Protein AF-0000000080304851 (afdb_homodimer)

Nearest PDB structures (foldseek):
  2rcd-assembly2_C  TM=9.718E-01  e=5.659E-20  Pectobacterium atrosepticum SCRI1043
  6bjt-assembly1_B  TM=9.884E-01  e=1.713E-19  Pseudomonas sp. EGD-AKN5
  6d63-assembly1_A  TM=9.873E-01  e=5.866E-19  Pseudomonas sp. ADP
  6bjt-assembly1_A  TM=9.744E-01  e=6.634E-19  Pseudomonas sp. EGD-AKN5
  2owp-assembly1_B  TM=9.719E-01  e=2.355E-17  Paraburkholderia xenovorans LB400

InterPro domains:
  IPR024507 AtzH-like [PF11533] (6-128)
  IPR032710 NTF2-like domain superfamily [SSF54427] (6-128)

Solvent-accessible surface area (backbone atoms only — not comparable to full-atom values): 13743 Å² total; per-residue (Å²): 129,61,65,62,54,51,65,49,40,67,70,49,37,51,52,52,53,48,53,50,50,52,46,52,52,23,56,44,67,58,34,58,69,57,50,54,64,37,34,39,87,34,74,79,19,34,38,35,44,72,68,48,78,30,67,10,36,66,47,46,52,53,47,61,73,67,47,78,70,70,86,48,58,66,46,79,45,83,68,48,74,47,26,48,37,86,45,35,34,38,41,37,29,33,32,37,38,88,96,48,81,44,39,31,38,39,39,36,35,35,37,45,34,63,93,39,68,18,38,45,33,37,40,32,40,71,32,68,59,70,129,127,61,67,62,54,51,66,49,40,66,70,49,37,51,52,52,53,49,53,50,51,52,45,52,52,22,56,44,67,57,34,57,69,57,51,55,63,37,33,38,88,34,72,77,19,34,38,35,42,72,69,50,80,31,68,10,36,66,47,46,51,54,47,60,73,67,48,77,74,69,88,48,58,64,45,77,44,83,67,47,76,49,27,48,36,87,42,35,32,41,42,37,29,34,33,38,39,88,96,49,81,43,40,30,37,39,38,35,36,34,37,44,35,64,93,39,68,18,38,45,34,37,41,33,40,72,31,68,59,70,130

pLDDT: mean 96.36, std 5.86, range [61.62, 99.0]

Radius of gyration: 17.4 Å; Cα contacts (8 Å, |Δi|>4): 545; chains: 2; bounding box: 44×46×41 Å

Structure (mmCIF, N/CA/C/O backbone):
data_AF-0000000080304851-model_v1
#
loop_
_entity.id
_entity.type
_entity.pdbx_description
1 polymer 'Oxalurate catabolism protein HpxZ'
#
loop_
_atom_site.group_PDB
_atom_site.id
_atom_site.type_symbol
_atom_site.label_atom_id
_atom_site.label_alt_id
_atom_site.label_comp_id
_atom_site.label_asym_id
_atom_site.label_entity_id
_atom_site.label_seq_id
_atom_site.pdbx_PDB_ins_code
_atom_site.Cartn_x
_atom_site.Cartn_y
_atom_site.Cartn_z
_atom_site.occupancy
_atom_site.B_iso_or_equiv
_atom_site.auth_seq_id
_atom_site.auth_comp_id
_atom_site.auth_asym_id
_atom_site.auth_atom_id
_atom_site.pdbx_PDB_model_num
ATOM 1 N N . MET A 1 1 ? 13.773 -20.234 -13.234 1 61.62 1 MET A N 1
ATOM 2 C CA . MET A 1 1 ? 13.609 -18.797 -13.172 1 61.62 1 MET A CA 1
ATOM 3 C C . MET A 1 1 ? 12.148 -18.406 -13.336 1 61.62 1 MET A C 1
ATOM 5 O O . MET A 1 1 ? 11.469 -18.891 -14.242 1 61.62 1 MET A O 1
ATOM 9 N N . THR A 1 2 ? 11.547 -17.891 -12.312 1 76.12 2 THR A N 1
ATOM 10 C CA . THR A 1 2 ? 10.133 -17.547 -12.438 1 76.12 2 THR A CA 1
ATOM 11 C C . THR A 1 2 ? 9.93 -16.453 -13.477 1 76.12 2 THR A C 1
ATOM 13 O O . THR A 1 2 ? 10.586 -15.406 -13.422 1 76.12 2 THR A O 1
ATOM 16 N N . PRO A 1 3 ? 9.258 -16.766 -14.586 1 89.62 3 PRO A N 1
ATOM 17 C CA . PRO A 1 3 ? 9.008 -15.75 -15.602 1 89.62 3 PRO A CA 1
ATOM 18 C C . PRO A 1 3 ? 8.289 -14.523 -15.039 1 89.62 3 PRO A C 1
ATOM 20 O O . PRO A 1 3 ? 7.668 -14.602 -13.977 1 89.62 3 PRO A O 1
ATOM 23 N N . ASP A 1 4 ? 8.469 -13.391 -15.766 1 95.81 4 ASP A N 1
ATOM 24 C CA . ASP A 1 4 ? 7.738 -12.188 -15.391 1 95.81 4 ASP A CA 1
ATOM 25 C C . ASP A 1 4 ? 6.227 -12.406 -15.461 1 95.81 4 ASP A C 1
ATOM 27 O O . ASP A 1 4 ? 5.734 -13.062 -16.375 1 95.81 4 ASP A O 1
ATOM 31 N N . PRO A 1 5 ? 5.539 -12.008 -14.469 1 97.31 5 PRO A N 1
ATOM 32 C CA . PRO A 1 5 ? 4.078 -12.086 -14.586 1 97.31 5 PRO A CA 1
ATOM 33 C C . PRO A 1 5 ? 3.533 -11.266 -15.75 1 97.31 5 PRO A C 1
ATOM 35 O O . PRO A 1 5 ? 4.07 -10.203 -16.062 1 97.31 5 PRO A O 1
ATOM 38 N N . GLU A 1 6 ? 2.467 -11.773 -16.422 1 97.69 6 GLU A N 1
ATOM 39 C CA . GLU A 1 6 ? 1.772 -10.945 -17.406 1 97.69 6 GLU A CA 1
ATOM 40 C C . GLU A 1 6 ? 1.098 -9.75 -16.734 1 97.69 6 GLU A C 1
ATOM 42 O O . GLU A 1 6 ? 0.324 -9.914 -15.789 1 97.69 6 GLU A O 1
ATOM 47 N N . ILE A 1 7 ? 1.418 -8.625 -17.25 1 98.75 7 ILE A N 1
ATOM 48 C CA . ILE A 1 7 ? 0.906 -7.391 -16.656 1 98.75 7 ILE A CA 1
ATOM 49 C C . ILE A 1 7 ? -0.408 -7.004 -17.344 1 98.75 7 ILE A C 1
ATOM 51 O O . ILE A 1 7 ? -0.513 -7.035 -18.562 1 98.75 7 ILE A O 1
ATOM 55 N N . ASN A 1 8 ? -1.423 -6.762 -16.562 1 98.81 8 ASN A N 1
ATOM 56 C CA . ASN A 1 8 ? -2.711 -6.238 -17 1 98.81 8 ASN A CA 1
ATOM 57 C C . ASN A 1 8 ? -3.35 -7.137 -18.062 1 98.81 8 ASN A C 1
ATOM 59 O O . ASN A 1 8 ? -3.762 -6.66 -19.109 1 98.81 8 ASN A O 1
ATOM 63 N N . ARG A 1 9 ? -3.35 -8.461 -17.719 1 98.44 9 ARG A N 1
ATOM 64 C CA . ARG A 1 9 ? -4.207 -9.32 -18.531 1 98.44 9 ARG A CA 1
ATOM 65 C C . ARG A 1 9 ? -5.633 -8.781 -18.578 1 98.44 9 ARG A C 1
ATOM 67 O O . ARG A 1 9 ? -6.238 -8.516 -17.531 1 98.44 9 ARG A O 1
ATOM 74 N N . PRO A 1 10 ? -6.16 -8.57 -19.734 1 98.5 10 PRO A N 1
ATOM 75 C CA . PRO A 1 10 ? -7.406 -7.809 -19.875 1 98.5 10 PRO A CA 1
ATOM 76 C C . PRO A 1 10 ? -8.523 -8.344 -18.984 1 98.5 10 PRO A C 1
ATOM 78 O O . PRO A 1 10 ? -9.227 -7.562 -18.328 1 98.5 10 PRO A O 1
ATOM 81 N N . GLU A 1 11 ? -8.695 -9.625 -18.922 1 98.56 11 GLU A N 1
ATOM 82 C CA . GLU A 1 11 ? -9.781 -10.195 -18.109 1 98.56 11 GLU A CA 1
ATOM 83 C C . GLU A 1 11 ? -9.523 -10 -16.625 1 98.56 11 GLU A C 1
ATOM 85 O O . GLU A 1 11 ? -10.461 -9.789 -15.852 1 98.56 11 GLU A O 1
ATOM 90 N N . VAL A 1 12 ? -8.266 -10.18 -16.188 1 98.69 12 VAL A N 1
ATOM 91 C CA . VAL A 1 12 ? -7.91 -9.992 -14.789 1 98.69 12 VAL A CA 1
ATOM 92 C C . VAL A 1 12 ? -8.078 -8.531 -14.398 1 98.69 12 VAL A C 1
ATOM 94 O O . VAL A 1 12 ? -8.617 -8.219 -13.336 1 98.69 12 VAL A O 1
ATOM 97 N N . LEU A 1 13 ? -7.598 -7.621 -15.32 1 98.88 13 LEU A N 1
ATOM 98 C CA . LEU A 1 13 ? -7.754 -6.188 -15.078 1 98.88 13 LEU A CA 1
ATOM 99 C C . LEU A 1 13 ? -9.227 -5.82 -14.922 1 98.88 13 LEU A C 1
ATOM 101 O O . LEU A 1 13 ? -9.578 -5.062 -14.016 1 98.88 13 LEU A O 1
ATOM 105 N N . ALA A 1 14 ? -10.078 -6.352 -15.742 1 98.88 14 ALA A N 1
ATOM 106 C CA . ALA A 1 14 ? -11.516 -6.09 -15.656 1 98.88 14 ALA A CA 1
ATOM 107 C C . ALA A 1 14 ? -12.078 -6.566 -14.32 1 98.88 14 ALA A C 1
ATOM 109 O O . ALA A 1 14 ? -12.93 -5.895 -13.727 1 98.88 14 ALA A O 1
ATOM 110 N N . GLU A 1 15 ? -11.641 -7.746 -13.859 1 98.81 15 GLU A N 1
ATOM 111 C CA . GLU A 1 15 ? -12.078 -8.266 -12.57 1 98.81 15 GLU A CA 1
ATOM 112 C C . GLU A 1 15 ? -11.703 -7.32 -11.43 1 98.81 15 GLU A C 1
ATOM 114 O O . GLU A 1 15 ? -12.523 -7.023 -10.562 1 98.81 15 GLU A O 1
ATOM 119 N N . VAL A 1 16 ? -10.438 -6.863 -11.445 1 98.94 16 VAL A N 1
ATOM 120 C CA . VAL A 1 16 ? -9.945 -6.023 -10.359 1 98.94 16 VAL A CA 1
ATOM 121 C C . VAL A 1 16 ? -10.633 -4.66 -10.406 1 98.94 16 VAL A C 1
ATOM 123 O O . VAL A 1 16 ? -10.977 -4.094 -9.367 1 98.94 16 VAL A O 1
ATOM 126 N N . GLN A 1 17 ? -10.828 -4.117 -11.641 1 98.94 17 GLN A N 1
ATOM 127 C CA . GLN A 1 17 ? -11.57 -2.867 -11.773 1 98.94 17 GLN A CA 1
ATOM 128 C C . GLN A 1 17 ? -12.977 -2.996 -11.195 1 98.94 17 GLN A C 1
ATOM 130 O O . GLN A 1 17 ? -13.469 -2.078 -10.539 1 98.94 17 GLN A O 1
ATOM 135 N N . ALA A 1 18 ? -13.602 -4.09 -11.391 1 98.88 18 ALA A N 1
ATOM 136 C CA . ALA A 1 18 ? -14.961 -4.316 -10.906 1 98.88 18 ALA A CA 1
ATOM 137 C C . ALA A 1 18 ? -14.992 -4.387 -9.383 1 98.88 18 ALA A C 1
ATOM 139 O O . ALA A 1 18 ? -15.859 -3.793 -8.742 1 98.88 18 ALA A O 1
ATOM 140 N N . VAL A 1 19 ? -14.062 -5.133 -8.773 1 98.88 19 VAL A N 1
ATOM 141 C CA . VAL A 1 19 ? -14.086 -5.254 -7.324 1 98.88 19 VAL A CA 1
ATOM 142 C C . VAL A 1 19 ? -13.664 -3.932 -6.688 1 98.88 19 VAL A C 1
ATOM 144 O O . VAL A 1 19 ? -14.148 -3.57 -5.613 1 98.88 19 VAL A O 1
ATOM 147 N N . PHE A 1 20 ? -12.766 -3.219 -7.355 1 98.94 20 PHE A N 1
ATOM 148 C CA . PHE A 1 20 ? -12.398 -1.896 -6.863 1 98.94 20 PHE A CA 1
ATOM 149 C C . PHE A 1 20 ? -13.602 -0.958 -6.879 1 98.94 20 PHE A C 1
ATOM 151 O O . PHE A 1 20 ? -13.82 -0.211 -5.926 1 98.94 20 PHE A O 1
ATOM 158 N N . ALA A 1 21 ? -14.352 -0.993 -7.949 1 98.88 21 ALA A N 1
ATOM 159 C CA . ALA A 1 21 ? -15.562 -0.182 -8.039 1 98.88 21 ALA A CA 1
ATOM 160 C C . ALA A 1 21 ? -16.562 -0.575 -6.949 1 98.88 21 ALA A C 1
ATOM 162 O O . ALA A 1 21 ? -17.219 0.287 -6.363 1 98.88 21 ALA A O 1
ATOM 163 N N . ARG A 1 22 ? -16.703 -1.876 -6.738 1 98.81 22 ARG A N 1
ATOM 164 C CA . ARG A 1 22 ? -17.578 -2.377 -5.684 1 98.81 22 ARG A CA 1
ATOM 165 C C . ARG A 1 22 ? -17.141 -1.867 -4.316 1 98.81 22 ARG A C 1
ATOM 167 O O . ARG A 1 22 ? -17.969 -1.481 -3.49 1 98.81 22 ARG A O 1
ATOM 174 N N . TYR A 1 23 ? -15.859 -1.854 -4.082 1 98.88 23 TYR A N 1
ATOM 175 C CA . TYR A 1 23 ? -15.312 -1.332 -2.836 1 98.88 23 TYR A CA 1
ATOM 176 C C . TYR A 1 23 ? -15.648 0.144 -2.666 1 98.88 23 TYR A C 1
ATOM 178 O O . TYR A 1 23 ? -16.094 0.564 -1.598 1 98.88 23 TYR A O 1
ATOM 186 N N . GLU A 1 24 ? -15.375 0.941 -3.707 1 98.75 24 GLU A N 1
ATOM 187 C CA . GLU A 1 24 ? -15.641 2.377 -3.648 1 98.75 24 GLU A CA 1
ATOM 188 C C . GLU A 1 24 ? -17.109 2.662 -3.352 1 98.75 24 GLU A C 1
ATOM 190 O O . GLU A 1 24 ? -17.422 3.508 -2.516 1 98.75 24 GLU A O 1
ATOM 195 N N . ASP A 1 25 ? -17.953 1.949 -4.02 1 98.38 25 ASP A N 1
ATOM 196 C CA . ASP A 1 25 ? -19.375 2.102 -3.773 1 98.38 25 ASP A CA 1
ATOM 197 C C . ASP A 1 25 ? -19.719 1.774 -2.322 1 98.38 25 ASP A C 1
ATOM 199 O O . ASP A 1 25 ? -20.484 2.5 -1.68 1 98.38 25 ASP A O 1
ATOM 203 N N . ALA A 1 26 ? -19.172 0.642 -1.827 1 98.38 26 ALA A N 1
ATOM 204 C CA . ALA A 1 26 ? -19.438 0.222 -0.451 1 98.38 26 ALA A CA 1
ATOM 205 C C . ALA A 1 26 ? -18.922 1.261 0.542 1 98.38 26 ALA A C 1
ATOM 207 O O . ALA A 1 26 ? -19.578 1.549 1.544 1 98.38 26 ALA A O 1
ATOM 208 N N . LEU A 1 27 ? -17.734 1.811 0.253 1 97.62 27 LEU A N 1
ATOM 209 C CA . LEU A 1 27 ? -17.125 2.807 1.13 1 97.62 27 LEU A CA 1
ATOM 210 C C . LEU A 1 27 ? -17.984 4.062 1.205 1 97.62 27 LEU A C 1
ATOM 212 O O . LEU A 1 27 ? -18.344 4.508 2.297 1 97.62 27 LEU A O 1
ATOM 216 N N . VAL A 1 28 ? -18.391 4.613 0.088 1 96.56 28 VAL A N 1
ATOM 217 C CA . VAL A 1 28 ? -19.094 5.895 0.003 1 96.56 28 VAL A CA 1
ATOM 218 C C . VAL A 1 28 ? -20.5 5.758 0.589 1 96.56 28 VAL A C 1
ATOM 220 O O . VAL A 1 28 ? -21.016 6.699 1.188 1 96.56 28 VAL A O 1
ATOM 223 N N . HIS A 1 29 ? -21.031 4.559 0.538 1 96.25 29 HIS A N 1
ATOM 224 C CA . HIS A 1 29 ? -22.391 4.348 1.028 1 96.25 29 HIS A CA 1
ATOM 225 C C . HIS A 1 29 ? -22.391 3.574 2.344 1 96.25 29 HIS A C 1
ATOM 227 O O . HIS A 1 29 ? -23.438 3.102 2.791 1 96.25 29 HIS A O 1
ATOM 233 N N . ASN A 1 30 ? -21.266 3.348 2.891 1 95.88 30 ASN A N 1
ATOM 234 C CA . ASN A 1 30 ? -21.062 2.738 4.203 1 95.88 30 ASN A CA 1
ATOM 235 C C . ASN A 1 30 ? -21.688 1.349 4.277 1 95.88 30 ASN A C 1
ATOM 237 O O . ASN A 1 30 ? -22.422 1.04 5.223 1 95.88 30 ASN A O 1
ATOM 241 N N . ARG A 1 31 ? -21.516 0.637 3.223 1 96.62 31 ARG A N 1
ATOM 242 C CA . ARG A 1 31 ? -21.922 -0.764 3.223 1 96.62 31 ARG A CA 1
ATOM 243 C C . ARG A 1 31 ? -20.875 -1.642 3.898 1 96.62 31 ARG A C 1
ATOM 245 O O . ARG A 1 31 ? -20.078 -2.299 3.225 1 96.62 31 ARG A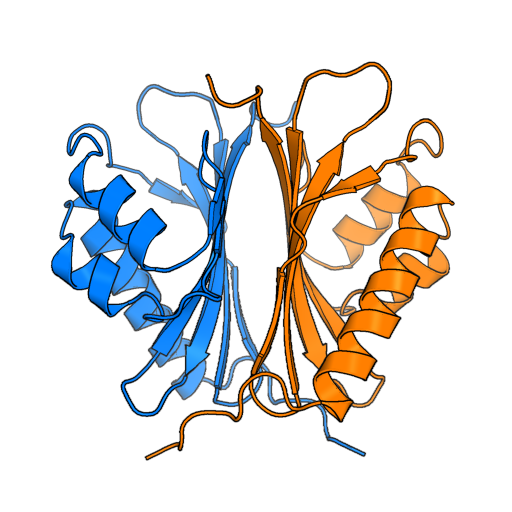 O 1
ATOM 252 N N . ILE A 1 32 ? -20.906 -1.782 5.191 1 96.94 32 ILE A N 1
ATOM 253 C CA . ILE A 1 32 ? -19.859 -2.357 6.039 1 96.94 32 ILE A CA 1
ATOM 254 C C . ILE A 1 32 ? -19.703 -3.844 5.723 1 96.94 32 ILE A C 1
ATOM 256 O O . ILE A 1 32 ? -18.594 -4.367 5.711 1 96.94 32 ILE A O 1
ATOM 260 N N . GLU A 1 33 ? -20.797 -4.539 5.469 1 97.31 33 GLU A N 1
ATOM 261 C CA . GLU A 1 33 ? -20.734 -5.965 5.16 1 97.31 33 GLU A CA 1
ATOM 262 C C . GLU A 1 33 ? -19.922 -6.223 3.895 1 97.31 33 GLU A C 1
ATOM 264 O O . GLU A 1 33 ? -19.172 -7.195 3.818 1 97.31 33 GLU A O 1
ATOM 269 N N . VAL A 1 34 ? -20.094 -5.359 2.92 1 98.31 34 VAL A N 1
ATOM 270 C CA . VAL A 1 34 ? -19.359 -5.496 1.669 1 98.31 34 VAL A CA 1
ATOM 271 C C . VAL A 1 34 ? -17.875 -5.18 1.902 1 98.31 34 VAL A C 1
ATOM 273 O O . VAL A 1 34 ? -17 -5.875 1.388 1 98.31 34 VAL A O 1
ATOM 276 N N . LEU A 1 35 ? -17.609 -4.086 2.693 1 98.44 35 LEU A N 1
ATOM 277 C CA . LEU A 1 35 ? -16.234 -3.752 3.023 1 98.44 35 LEU A CA 1
ATOM 278 C C . LEU A 1 35 ? -15.555 -4.91 3.742 1 98.44 35 LEU A C 1
ATOM 280 O O . LEU A 1 35 ? -14.414 -5.258 3.426 1 98.44 35 LEU A O 1
ATOM 284 N N . ASP A 1 36 ? -16.281 -5.48 4.656 1 98.06 36 ASP A N 1
ATOM 285 C CA . ASP A 1 36 ? -15.758 -6.633 5.387 1 98.06 36 ASP A CA 1
ATOM 286 C C . ASP A 1 36 ? -15.484 -7.805 4.445 1 98.06 36 ASP A C 1
ATOM 288 O O . ASP A 1 36 ? -14.461 -8.477 4.562 1 98.06 36 ASP A O 1
ATOM 292 N N . GLU A 1 37 ? -16.375 -8.078 3.551 1 98.31 37 GLU A N 1
ATOM 293 C CA . GLU A 1 37 ? -16.219 -9.156 2.58 1 98.31 37 GLU A CA 1
ATOM 294 C C . GLU A 1 37 ? -14.969 -8.969 1.728 1 98.31 37 GLU A C 1
ATOM 296 O O . GLU A 1 37 ? -14.289 -9.938 1.396 1 98.31 37 GLU A O 1
ATOM 301 N N . LEU A 1 38 ? -14.68 -7.746 1.432 1 98.81 38 LEU A N 1
ATOM 302 C CA . LEU A 1 38 ? -13.648 -7.457 0.44 1 98.81 38 LEU A CA 1
ATOM 303 C C . LEU A 1 38 ? -12.273 -7.395 1.091 1 98.81 38 LEU A C 1
ATOM 305 O O . LEU A 1 38 ? -11.258 -7.324 0.397 1 98.81 38 LEU A O 1
ATOM 309 N N . PHE A 1 39 ? -12.211 -7.438 2.393 1 98.88 39 PHE A N 1
ATOM 310 C CA . PHE A 1 39 ? -10.922 -7.52 3.08 1 98.88 39 PHE A CA 1
ATOM 311 C C . PHE A 1 39 ? -10.602 -8.961 3.459 1 98.88 39 PHE A C 1
ATOM 313 O O . PHE A 1 39 ? -11.484 -9.703 3.887 1 98.88 39 PHE A O 1
ATOM 320 N N . TRP A 1 40 ? -9.352 -9.344 3.277 1 98.81 40 TRP A N 1
ATOM 321 C CA . TRP A 1 40 ? -8.891 -10.664 3.691 1 98.81 40 TRP A CA 1
ATOM 322 C C . TRP A 1 40 ? -9.078 -10.859 5.191 1 98.81 40 TRP A C 1
ATOM 324 O O . TRP A 1 40 ? -8.516 -10.102 5.996 1 98.81 40 TRP A O 1
ATOM 334 N N . PRO A 1 41 ? -9.914 -11.836 5.582 1 98.62 41 PRO A N 1
ATOM 335 C CA . PRO A 1 41 ? -10.188 -12.031 7.008 1 98.62 41 PRO A CA 1
ATOM 336 C C . PRO A 1 41 ? -9.047 -12.75 7.73 1 98.62 41 PRO A C 1
ATOM 338 O O . PRO A 1 41 ? -9.18 -13.922 8.102 1 98.62 41 PRO A O 1
ATOM 341 N N . SER A 1 42 ? -8.023 -12.039 8 1 98.75 42 SER A N 1
ATOM 342 C CA . SER A 1 42 ? -6.805 -12.602 8.57 1 98.75 42 SER A CA 1
ATOM 343 C C . SER A 1 42 ? -6.191 -11.672 9.602 1 98.75 42 SER A C 1
ATOM 345 O O . SER A 1 42 ? -6.309 -10.445 9.492 1 98.75 42 SER A O 1
ATOM 347 N N . PRO A 1 43 ? -5.484 -12.203 10.602 1 98.62 43 PRO A N 1
ATOM 348 C CA . PRO A 1 43 ? -4.723 -11.359 11.531 1 98.62 43 PRO A CA 1
ATOM 349 C C . PRO A 1 43 ? -3.553 -10.648 10.852 1 98.62 43 PRO A C 1
ATOM 351 O O . PRO A 1 43 ? -2.955 -9.742 11.438 1 98.62 43 PRO A O 1
ATOM 354 N N . ALA A 1 44 ? -3.23 -11 9.594 1 98.62 44 ALA A N 1
ATOM 355 C CA . ALA A 1 44 ? -2.086 -10.414 8.898 1 98.62 44 ALA A CA 1
ATOM 356 C C . ALA A 1 44 ? -2.518 -9.227 8.039 1 98.62 44 ALA A C 1
ATOM 358 O O . ALA A 1 44 ? -1.677 -8.492 7.516 1 98.62 44 ALA A O 1
ATOM 359 N N . THR A 1 45 ? -3.846 -9.016 7.875 1 98.88 45 THR A N 1
ATOM 360 C CA . THR A 1 45 ? -4.332 -7.895 7.086 1 98.88 45 THR A CA 1
ATOM 361 C C . THR A 1 45 ? -4.066 -6.574 7.801 1 98.88 45 THR A C 1
ATOM 363 O O . THR A 1 45 ? -4.305 -6.457 9.008 1 98.88 45 THR A O 1
ATOM 366 N N . VAL A 1 46 ? -3.492 -5.625 7.066 1 98.94 46 VAL A N 1
ATOM 367 C CA . VAL A 1 46 ? -3.146 -4.344 7.68 1 98.94 46 VAL A CA 1
ATOM 368 C C . VAL A 1 46 ? -3.828 -3.207 6.922 1 98.94 46 VAL A C 1
ATOM 370 O O . VAL A 1 46 ? -3.857 -3.205 5.691 1 98.94 46 VAL A O 1
ATOM 373 N N . ARG A 1 47 ? -4.418 -2.305 7.613 1 98.88 47 ARG A N 1
ATOM 374 C CA . ARG A 1 47 ? -4.906 -1.046 7.062 1 98.88 47 ARG A CA 1
ATOM 375 C C . ARG A 1 47 ? -4.387 0.143 7.863 1 98.88 47 ARG A C 1
ATOM 377 O O . ARG A 1 47 ? -4.672 0.265 9.055 1 98.88 47 ARG A O 1
ATOM 384 N N . TYR A 1 48 ? -3.529 0.911 7.25 1 98.81 48 TYR A N 1
ATOM 385 C CA . TYR A 1 48 ? -3.217 2.23 7.785 1 98.81 48 TYR A CA 1
ATOM 386 C C . TYR A 1 48 ? -4.234 3.264 7.32 1 98.81 48 TYR A C 1
ATOM 388 O O . TYR A 1 48 ? -4.379 3.506 6.121 1 98.81 48 TYR A O 1
ATOM 396 N N . GLY A 1 49 ? -4.992 3.812 8.273 1 97.56 49 GLY A N 1
ATOM 397 C CA . GLY A 1 49 ? -5.969 4.84 7.949 1 97.56 49 GLY A CA 1
ATOM 398 C C . GLY A 1 49 ? -5.418 6.246 8.062 1 97.56 49 GLY A C 1
ATOM 399 O O . GLY A 1 49 ? -4.207 6.438 8.195 1 97.56 49 GLY A O 1
ATOM 400 N N . THR A 1 50 ? -6.305 7.23 7.91 1 96.12 50 THR A N 1
ATOM 401 C CA . THR A 1 50 ? -5.875 8.625 7.938 1 96.12 50 THR A CA 1
ATOM 402 C C . THR A 1 50 ? -5.293 8.984 9.305 1 96.12 50 THR A C 1
ATOM 404 O O . THR A 1 50 ? -4.418 9.844 9.398 1 96.12 50 THR A O 1
ATOM 407 N N . ALA A 1 51 ? -5.77 8.25 10.359 1 95.5 51 ALA A N 1
ATOM 408 C CA . ALA A 1 51 ? -5.32 8.648 11.688 1 95.5 51 ALA A CA 1
ATOM 409 C C . ALA A 1 51 ? -5.027 7.426 12.555 1 95.5 51 ALA A C 1
ATOM 411 O O . ALA A 1 51 ? -4.738 7.559 13.75 1 95.5 51 ALA A O 1
ATOM 412 N N . GLU A 1 52 ? -5.117 6.211 12.047 1 96.69 52 GLU A N 1
ATOM 413 C CA . GLU A 1 52 ? -4.957 5.008 12.859 1 96.69 52 GLU A CA 1
ATOM 414 C C . GLU A 1 52 ? -4.199 3.924 12.102 1 96.69 52 GLU A C 1
ATOM 416 O O . GLU A 1 52 ? -4.16 3.932 10.867 1 96.69 52 GLU A O 1
ATOM 421 N N . ASN A 1 53 ? -3.547 3.105 12.758 1 98.12 53 ASN A N 1
ATOM 422 C CA . ASN A 1 53 ? -2.855 1.917 12.273 1 98.12 53 ASN A CA 1
ATOM 423 C C . ASN A 1 53 ? -3.533 0.637 12.75 1 98.12 53 ASN A C 1
ATOM 425 O O . ASN A 1 53 ? -3.398 0.255 13.914 1 98.12 53 ASN A O 1
ATOM 429 N N . LEU A 1 54 ? -4.211 -0.05 11.859 1 98.56 54 LEU A N 1
ATOM 430 C CA . LEU A 1 54 ? -5 -1.222 12.227 1 98.56 54 LEU A CA 1
ATOM 431 C C . LEU A 1 54 ? -4.34 -2.5 11.727 1 98.56 54 LEU A C 1
ATOM 433 O O . LEU A 1 54 ? -4.148 -2.674 10.523 1 98.56 54 LEU A O 1
ATOM 437 N N . VAL A 1 55 ? -3.99 -3.357 12.641 1 98.62 55 VAL A N 1
ATOM 438 C CA . VAL A 1 55 ? -3.4 -4.648 12.305 1 98.62 55 VAL A CA 1
ATOM 439 C C . VAL A 1 55 ? -4.375 -5.77 12.648 1 98.62 55 VAL A C 1
ATOM 441 O O . VAL A 1 55 ? -4.797 -5.902 13.805 1 98.62 55 VAL A O 1
ATOM 444 N N . GLY A 1 56 ? -4.691 -6.539 11.633 1 98.81 56 GLY A N 1
ATOM 445 C CA . GLY A 1 56 ? -5.629 -7.641 11.805 1 98.81 56 GLY A CA 1
ATOM 446 C C . GLY A 1 56 ? -7.055 -7.27 11.438 1 98.81 56 GLY A C 1
ATOM 447 O O . GLY A 1 56 ? -7.488 -6.141 11.672 1 98.81 56 GLY A O 1
ATOM 448 N N . ILE A 1 57 ? -7.789 -8.273 10.977 1 98.75 57 ILE A N 1
ATOM 449 C CA . ILE A 1 57 ? -9.133 -8.047 10.453 1 98.75 57 ILE A CA 1
ATOM 450 C C . ILE A 1 57 ? -10.055 -7.598 11.586 1 98.75 57 ILE A C 1
ATOM 452 O O . ILE A 1 57 ? -10.961 -6.785 11.367 1 98.75 57 ILE A O 1
ATOM 456 N N . ASP A 1 58 ? -9.797 -8.078 12.758 1 98.69 58 ASP A N 1
ATOM 457 C CA . ASP A 1 58 ? -10.672 -7.707 13.867 1 98.69 58 ASP A CA 1
ATOM 458 C C . ASP A 1 58 ? -10.562 -6.219 14.18 1 98.69 58 ASP A C 1
ATOM 460 O O . ASP A 1 58 ? -11.57 -5.559 14.438 1 98.69 58 ASP A O 1
ATOM 464 N N . ALA A 1 59 ? -9.328 -5.68 14.188 1 98.56 59 ALA A N 1
ATOM 465 C CA . ALA A 1 59 ? -9.133 -4.246 14.406 1 98.56 59 ALA A CA 1
ATOM 466 C C . ALA A 1 59 ? -9.812 -3.432 13.312 1 98.56 59 ALA A C 1
ATOM 468 O O . ALA A 1 59 ? -10.414 -2.391 13.586 1 98.56 59 ALA A O 1
ATOM 469 N N . ILE A 1 60 ? -9.75 -3.904 12.078 1 98.44 60 ILE A N 1
ATOM 470 C CA . ILE A 1 60 ? -10.344 -3.205 10.938 1 98.44 60 ILE A CA 1
ATOM 471 C C . ILE A 1 60 ? -11.867 -3.223 11.055 1 98.44 60 ILE A C 1
ATOM 473 O O . ILE A 1 60 ? -12.523 -2.201 10.852 1 98.44 60 ILE A O 1
ATOM 477 N N . ARG A 1 61 ? -12.414 -4.344 11.414 1 98.19 61 ARG A N 1
ATOM 478 C CA . ARG A 1 61 ? -13.852 -4.465 11.602 1 98.19 61 ARG A CA 1
ATOM 479 C C . ARG A 1 61 ? -14.336 -3.553 12.727 1 98.19 61 ARG A C 1
ATOM 481 O O . ARG A 1 61 ? -15.367 -2.891 12.594 1 98.19 61 ARG A O 1
ATOM 488 N N . ALA A 1 62 ? -13.609 -3.543 13.828 1 97.62 62 ALA A N 1
ATOM 489 C CA . ALA A 1 62 ? -13.969 -2.689 14.953 1 97.62 62 ALA A CA 1
ATOM 490 C C . ALA A 1 62 ? -13.953 -1.216 14.555 1 97.62 62 ALA A C 1
ATOM 492 O O . ALA A 1 62 ? -14.836 -0.45 14.945 1 97.62 62 ALA A O 1
ATOM 493 N N . PHE A 1 63 ? -13.016 -0.814 13.852 1 96.62 63 PHE A N 1
ATOM 494 C CA . PHE A 1 63 ? -12.922 0.559 13.367 1 96.62 63 PHE A CA 1
ATOM 495 C C . PHE A 1 63 ? -14.117 0.907 12.484 1 96.62 63 PHE A C 1
ATOM 497 O O . PHE A 1 63 ? -14.742 1.955 12.664 1 96.62 63 PHE A O 1
ATOM 504 N N . ARG A 1 64 ? -14.391 0.056 11.484 1 95.75 64 ARG A N 1
ATOM 505 C CA . ARG A 1 64 ? -15.492 0.31 10.562 1 95.75 64 ARG A CA 1
ATOM 506 C C . ARG A 1 64 ? -16.812 0.438 11.32 1 95.75 64 ARG A C 1
ATOM 508 O O . ARG A 1 64 ? -17.656 1.267 10.969 1 95.75 64 ARG A O 1
ATOM 515 N N . ALA A 1 65 ? -16.984 -0.376 12.305 1 93.56 65 ALA A N 1
ATOM 516 C CA . ALA A 1 65 ? -18.203 -0.362 13.102 1 93.56 65 ALA A CA 1
ATOM 517 C C . ALA A 1 65 ? -18.359 0.951 13.859 1 93.56 65 ALA A C 1
ATOM 519 O O . ALA A 1 65 ? -19.469 1.409 14.117 1 93.56 65 ALA A O 1
ATOM 520 N N . ALA A 1 66 ? -17.281 1.557 14.164 1 92 66 ALA A N 1
ATOM 521 C CA . ALA A 1 66 ? -17.297 2.746 15.016 1 92 66 ALA A CA 1
ATOM 522 C C . ALA A 1 66 ? -17.234 4.02 14.172 1 92 66 ALA A C 1
ATOM 524 O O . ALA A 1 66 ? -17.516 5.113 14.672 1 92 66 ALA A O 1
ATOM 525 N N . ARG A 1 67 ? -16.922 3.943 12.961 1 85.69 67 ARG A N 1
ATOM 526 C CA . ARG A 1 67 ? -16.672 5.09 12.094 1 85.69 67 ARG A CA 1
ATOM 527 C C . ARG A 1 67 ? -17.969 5.797 11.734 1 85.69 67 ARG A C 1
ATOM 529 O O . ARG A 1 67 ? -18.953 5.152 11.359 1 85.69 67 ARG A O 1
ATOM 536 N N . PRO A 1 68 ? -17.859 7.113 11.797 1 82.62 68 PRO A N 1
ATOM 537 C CA . PRO A 1 68 ? -19.062 7.836 11.344 1 82.62 68 PRO A CA 1
ATOM 538 C C . PRO A 1 68 ? -19.406 7.535 9.891 1 82.62 68 PRO A C 1
ATOM 540 O O . PRO A 1 68 ? -18.516 7.387 9.055 1 82.62 68 PRO A O 1
ATOM 543 N N . SER A 1 69 ? -20.672 7.457 9.562 1 84.56 69 SER A N 1
ATOM 544 C CA . SER A 1 69 ? -21.141 7.113 8.227 1 84.56 69 SER A CA 1
ATOM 545 C C . SER A 1 69 ? -21.328 8.359 7.363 1 84.56 69 SER A C 1
ATOM 547 O O . SER A 1 69 ? -21.562 8.258 6.16 1 84.56 69 SER A O 1
ATOM 549 N N . ALA A 1 70 ? -21.203 9.477 7.926 1 82.5 70 ALA A N 1
ATOM 550 C CA . ALA A 1 70 ? -21.391 10.719 7.176 1 82.5 70 ALA A CA 1
ATOM 551 C C . ALA A 1 70 ? -20.062 11.219 6.617 1 82.5 70 ALA A C 1
ATOM 553 O O . ALA A 1 70 ? -19 10.969 7.191 1 82.5 70 ALA A O 1
ATOM 554 N N . GLY A 1 71 ? -20.125 11.93 5.457 1 84.75 71 GLY A N 1
ATOM 555 C CA . GLY A 1 71 ? -18.953 12.602 4.91 1 84.75 71 GLY A CA 1
ATOM 556 C C . GLY A 1 71 ? -17.984 11.656 4.215 1 84.75 71 GLY A C 1
ATOM 557 O O . GLY A 1 71 ? -16.781 11.914 4.176 1 84.75 71 GLY A O 1
ATOM 558 N N . LEU A 1 72 ? -18.531 10.555 3.76 1 91.56 72 LEU A N 1
ATOM 559 C CA . LEU A 1 72 ? -17.688 9.539 3.15 1 91.56 72 LEU A CA 1
ATOM 560 C C . LEU A 1 72 ? -17.562 9.758 1.647 1 91.56 72 LEU A C 1
ATOM 562 O O . LEU A 1 72 ? -16.688 9.18 0.998 1 91.56 72 LEU A O 1
ATOM 566 N N . ALA A 1 73 ? -18.438 10.656 1.088 1 93.94 73 ALA A N 1
ATOM 567 C CA . ALA A 1 73 ? -18.453 10.922 -0.35 1 93.94 73 ALA A CA 1
ATOM 568 C C . ALA A 1 73 ? -17.109 11.492 -0.808 1 93.94 73 ALA A C 1
ATOM 570 O O . ALA A 1 73 ? -16.516 12.328 -0.121 1 93.94 73 ALA A O 1
ATOM 571 N N . ARG A 1 74 ? -16.703 11.031 -1.907 1 97.62 74 ARG A N 1
ATOM 572 C CA . ARG A 1 74 ? -15.438 11.469 -2.475 1 97.62 74 ARG A CA 1
ATOM 573 C C . ARG A 1 74 ? -15.406 11.25 -3.984 1 97.62 74 ARG A C 1
ATOM 575 O O . ARG A 1 74 ? -16.219 10.492 -4.523 1 97.62 74 ARG A O 1
ATOM 582 N N . ARG A 1 75 ? -14.547 11.992 -4.645 1 97.75 75 ARG A N 1
ATOM 583 C CA . ARG A 1 75 ? -14.258 11.812 -6.062 1 97.75 75 ARG A CA 1
ATOM 584 C C . ARG A 1 75 ? -12.844 11.273 -6.273 1 97.75 75 ARG A C 1
ATOM 586 O O . ARG A 1 75 ? -11.891 11.789 -5.691 1 97.75 75 ARG A O 1
ATOM 593 N N . LEU A 1 76 ? -12.789 10.266 -7.039 1 98.56 76 LEU A N 1
ATOM 594 C CA . LEU A 1 76 ? -11.484 9.664 -7.297 1 98.56 76 LEU A CA 1
ATOM 595 C C . LEU A 1 76 ? -10.781 10.359 -8.461 1 98.56 76 LEU A C 1
ATOM 597 O O . LEU A 1 76 ? -11.438 10.914 -9.344 1 98.56 76 LEU A O 1
ATOM 601 N N . ALA A 1 77 ? -9.453 10.391 -8.438 1 98 77 ALA A N 1
ATOM 602 C CA . ALA A 1 77 ? -8.625 10.945 -9.508 1 98 77 ALA A CA 1
ATOM 603 C C . ALA A 1 77 ? -7.324 10.156 -9.648 1 98 77 ALA A C 1
ATOM 605 O O . ALA A 1 77 ? -6.84 9.562 -8.68 1 98 77 ALA A O 1
ATOM 606 N N . ASN A 1 78 ? -6.785 10.078 -10.836 1 98.06 78 ASN A N 1
ATOM 607 C CA . ASN A 1 78 ? -5.465 9.523 -11.125 1 98.06 78 ASN A CA 1
ATOM 608 C C . ASN A 1 78 ? -5.34 8.094 -10.609 1 98.06 78 ASN A C 1
ATOM 610 O O . ASN A 1 78 ? -4.375 7.754 -9.93 1 98.06 78 ASN A O 1
ATOM 614 N N . THR A 1 79 ? -6.414 7.297 -10.836 1 98.88 79 THR A N 1
ATOM 615 C CA . THR A 1 79 ? -6.438 5.918 -10.367 1 98.88 79 THR A CA 1
ATOM 616 C C . THR A 1 79 ? -5.562 5.031 -11.25 1 98.88 79 THR A C 1
ATOM 618 O O . THR A 1 79 ? -5.684 5.059 -12.477 1 98.88 79 THR A O 1
ATOM 621 N N . VAL A 1 80 ? -4.602 4.336 -10.656 1 98.94 80 VAL A N 1
ATOM 622 C CA . VAL A 1 80 ? -3.756 3.367 -11.352 1 98.94 80 VAL A CA 1
ATOM 623 C C . VAL A 1 80 ? -4.02 1.966 -10.797 1 98.94 80 VAL A C 1
ATOM 625 O O . VAL A 1 80 ? -3.689 1.672 -9.648 1 98.94 80 VAL A O 1
ATOM 628 N N . ILE A 1 81 ? -4.668 1.134 -11.609 1 98.94 81 ILE A N 1
ATOM 629 C CA . ILE A 1 81 ? -4.863 -0.273 -11.281 1 98.94 81 ILE A CA 1
ATOM 630 C C . ILE A 1 81 ? -3.955 -1.14 -12.148 1 98.94 81 ILE A C 1
ATOM 632 O O . ILE A 1 81 ? -3.98 -1.038 -13.375 1 98.94 81 ILE A O 1
ATOM 636 N N . THR A 1 82 ? -3.094 -1.897 -11.547 1 98.94 82 THR A N 1
ATOM 637 C CA . THR A 1 82 ? -2.172 -2.783 -12.25 1 98.94 82 THR A CA 1
ATOM 638 C C . THR A 1 82 ? -2.311 -4.219 -11.75 1 98.94 82 THR A C 1
ATOM 640 O O . THR A 1 82 ? -2.363 -4.453 -10.539 1 98.94 82 THR A O 1
ATOM 643 N N . THR A 1 83 ? -2.441 -5.156 -12.664 1 98.94 83 THR A N 1
ATOM 644 C CA . THR A 1 83 ? -2.48 -6.566 -12.289 1 98.94 83 THR A CA 1
ATOM 645 C C . THR A 1 83 ? -1.167 -7.258 -12.641 1 98.94 83 THR A C 1
ATOM 647 O O . THR A 1 83 ? -0.527 -6.91 -13.641 1 98.94 83 THR A O 1
ATOM 650 N N . TYR A 1 84 ? -0.747 -8.125 -11.844 1 98.81 84 TYR A N 1
ATOM 651 C CA . TYR A 1 84 ? 0.457 -8.938 -11.992 1 98.81 84 TYR A CA 1
ATOM 652 C C . TYR A 1 84 ? 0.111 -10.422 -12.047 1 98.81 84 TYR A C 1
ATOM 654 O O . TYR A 1 84 ? -0.116 -11.055 -11.008 1 98.81 84 TYR A O 1
ATOM 662 N N . GLY A 1 85 ? 0.143 -11 -13.273 1 97.69 85 GLY A N 1
ATOM 663 C CA . GLY A 1 85 ? -0.385 -12.344 -13.445 1 97.69 85 GLY A CA 1
ATOM 664 C C . GLY A 1 85 ? -1.884 -12.43 -13.219 1 97.69 85 GLY A C 1
ATOM 665 O O . GLY A 1 85 ? -2.633 -11.555 -13.664 1 97.69 85 GLY A O 1
ATOM 666 N N . ARG A 1 86 ? -2.289 -13.516 -12.523 1 97.25 86 ARG A N 1
ATOM 667 C CA . ARG A 1 86 ? -3.725 -13.766 -12.422 1 97.25 86 ARG A CA 1
ATOM 668 C C . ARG A 1 86 ? -4.242 -13.438 -11.023 1 97.25 86 ARG A C 1
ATOM 670 O O . ARG A 1 86 ? -5.453 -13.344 -10.812 1 97.25 86 ARG A O 1
ATOM 677 N N . ASP A 1 87 ? -3.246 -13.211 -10.086 1 97.88 87 ASP A N 1
ATOM 678 C CA . ASP A 1 87 ? -3.732 -13.367 -8.719 1 97.88 87 ASP A CA 1
ATOM 679 C C . ASP A 1 87 ? -3.291 -12.203 -7.836 1 97.88 87 ASP A C 1
ATOM 681 O O . ASP A 1 87 ? -3.443 -12.242 -6.613 1 97.88 87 ASP A O 1
ATOM 685 N N . THR A 1 88 ? -2.67 -11.188 -8.422 1 98.75 88 THR A N 1
ATOM 686 C CA . THR A 1 88 ? -2.195 -10.047 -7.641 1 98.75 88 THR A CA 1
ATOM 687 C C . THR A 1 88 ? -2.502 -8.734 -8.359 1 98.75 88 THR A C 1
ATOM 689 O O . THR A 1 88 ? -2.352 -8.641 -9.578 1 98.75 88 THR A O 1
ATOM 692 N N . ALA A 1 89 ? -2.896 -7.766 -7.586 1 98.94 89 ALA A N 1
ATOM 693 C CA . ALA A 1 89 ? -3.111 -6.441 -8.164 1 98.94 89 ALA A CA 1
ATOM 694 C C . ALA A 1 89 ? -2.861 -5.348 -7.129 1 98.94 89 ALA A C 1
ATOM 696 O O . ALA A 1 89 ? -2.922 -5.598 -5.926 1 98.94 89 ALA A O 1
ATOM 697 N N . THR A 1 90 ? -2.521 -4.211 -7.602 1 99 90 THR A N 1
ATOM 698 C CA . THR A 1 90 ? -2.523 -2.988 -6.805 1 99 90 THR A CA 1
ATOM 699 C C . THR A 1 90 ? -3.527 -1.981 -7.359 1 99 90 THR A C 1
ATOM 701 O O . THR A 1 90 ? -3.742 -1.915 -8.57 1 99 90 THR A O 1
ATOM 704 N N . ALA A 1 91 ? -4.188 -1.265 -6.531 1 99 91 ALA A N 1
ATOM 705 C CA . ALA A 1 91 ? -5.039 -0.123 -6.863 1 99 91 ALA A CA 1
ATOM 706 C C . ALA A 1 91 ? -4.617 1.119 -6.086 1 99 91 ALA A C 1
ATOM 708 O O . ALA A 1 91 ? -4.727 1.158 -4.855 1 99 91 ALA A O 1
ATOM 709 N N . MET A 1 92 ? -4.066 2.084 -6.754 1 98.94 92 MET A N 1
ATOM 710 C CA . MET A 1 92 ? -3.604 3.359 -6.211 1 98.94 92 MET A CA 1
ATOM 711 C C . MET A 1 92 ? -4.477 4.508 -6.703 1 98.94 92 MET A C 1
ATOM 713 O O . MET A 1 92 ? -4.691 4.66 -7.906 1 98.94 92 MET A O 1
ATOM 717 N N . THR A 1 93 ? -5.008 5.281 -5.762 1 98.94 93 THR A N 1
ATOM 718 C CA . THR A 1 93 ? -5.867 6.355 -6.246 1 98.94 93 THR A CA 1
ATOM 719 C C . THR A 1 93 ? -5.793 7.566 -5.32 1 98.94 93 THR A C 1
ATOM 721 O O . THR A 1 93 ? -5.574 7.422 -4.117 1 98.94 93 THR A O 1
ATOM 724 N N . GLU A 1 94 ? -5.891 8.68 -5.902 1 98.56 94 GLU A N 1
ATOM 725 C CA . GLU A 1 94 ? -6.164 9.898 -5.152 1 98.56 94 GLU A CA 1
ATOM 726 C C . GLU A 1 94 ? -7.664 10.102 -4.953 1 98.56 94 GLU A C 1
ATOM 728 O O . GLU A 1 94 ? -8.469 9.594 -5.738 1 98.56 94 GLU A O 1
ATOM 733 N N . PHE A 1 95 ? -8.008 10.781 -3.916 1 98.31 95 PHE A N 1
ATOM 734 C CA . PHE A 1 95 ? -9.406 11.133 -3.744 1 98.31 95 PHE A CA 1
ATOM 735 C C . PHE A 1 95 ? -9.547 12.539 -3.174 1 98.31 95 PHE A C 1
ATOM 737 O O . PHE A 1 95 ? -8.641 13.031 -2.502 1 98.31 95 PHE A O 1
ATOM 744 N N . HIS A 1 96 ? -10.695 13.125 -3.506 1 97.69 96 HIS A N 1
ATOM 745 C CA . HIS A 1 96 ? -11.031 14.484 -3.09 1 97.69 96 HIS A CA 1
ATOM 746 C C . HIS A 1 96 ? -12.414 14.531 -2.445 1 97.69 96 HIS A C 1
ATOM 748 O O . HIS A 1 96 ? -13.344 13.867 -2.912 1 97.69 96 HIS A O 1
ATOM 754 N N . ARG A 1 97 ? -12.461 15.234 -1.374 1 95.88 97 ARG A N 1
ATOM 755 C CA . ARG A 1 97 ? -13.734 15.453 -0.691 1 95.88 97 ARG A CA 1
ATOM 756 C C . ARG A 1 97 ? -14.195 16.906 -0.84 1 95.88 97 ARG A C 1
ATOM 758 O O . ARG A 1 97 ? -13.383 17.828 -0.818 1 95.88 97 ARG A O 1
ATOM 765 N N . ASP A 1 98 ? -15.484 17.031 -0.991 1 93.38 98 ASP A N 1
ATOM 766 C CA . ASP A 1 98 ? -16.031 18.375 -1.124 1 93.38 98 ASP A CA 1
ATOM 767 C C . ASP A 1 98 ? -15.711 19.219 0.112 1 93.38 98 ASP A C 1
ATOM 769 O O . ASP A 1 98 ? -15.812 18.734 1.24 1 93.38 98 ASP A O 1
ATOM 773 N N . GLY A 1 99 ? -15.312 20.453 -0.172 1 92.56 99 GLY A N 1
ATOM 774 C CA . GLY A 1 99 ? -15.086 21.375 0.92 1 92.56 99 GLY A CA 1
ATOM 775 C C . GLY A 1 99 ? -13.688 21.297 1.496 1 92.56 99 GLY A C 1
ATOM 776 O O . GLY A 1 99 ? -13.359 22 2.453 1 92.56 99 GLY A O 1
ATOM 777 N N . SER A 1 100 ? -12.891 20.375 1.056 1 93.38 100 SER A N 1
ATOM 778 C CA . SER A 1 100 ? -11.508 20.25 1.522 1 93.38 100 SER A CA 1
ATOM 779 C C . SER A 1 100 ? -10.523 20.438 0.379 1 93.38 100 SER A C 1
ATOM 781 O O . SER A 1 100 ? -10.664 19.828 -0.681 1 93.38 100 SER A O 1
ATOM 783 N N . PRO A 1 101 ? -9.508 21.297 0.516 1 95.06 101 PRO A N 1
ATOM 784 C CA . PRO A 1 101 ? -8.469 21.406 -0.507 1 95.06 101 PRO A CA 1
ATOM 785 C C . PRO A 1 101 ? -7.449 20.266 -0.444 1 95.06 101 PRO A C 1
ATOM 787 O O . PRO A 1 101 ? -6.598 20.141 -1.328 1 95.06 101 PRO A O 1
ATOM 790 N N . ARG A 1 102 ? -7.539 19.469 0.615 1 96.69 102 ARG A N 1
ATOM 791 C CA . ARG A 1 102 ? -6.547 18.422 0.824 1 96.69 102 ARG A CA 1
ATOM 792 C C . ARG A 1 102 ? -6.758 17.266 -0.148 1 96.69 102 ARG A C 1
ATOM 794 O O . ARG A 1 102 ? -7.855 17.078 -0.678 1 96.69 102 ARG A O 1
ATOM 801 N N . VAL A 1 103 ? -5.672 16.578 -0.449 1 97.81 103 VAL A N 1
ATOM 802 C CA . VAL A 1 103 ? -5.695 15.445 -1.365 1 97.81 103 VAL A CA 1
ATOM 803 C C . VAL A 1 103 ? -5.555 14.141 -0.578 1 97.81 103 VAL A C 1
ATOM 805 O O . VAL A 1 103 ? -4.574 13.945 0.143 1 97.81 103 VAL A O 1
ATOM 808 N N . GLY A 1 104 ? -6.621 13.297 -0.688 1 98.12 104 GLY A N 1
ATOM 809 C CA . GLY A 1 104 ? -6.523 11.961 -0.124 1 98.12 104 GLY A CA 1
ATOM 810 C C . GLY A 1 104 ? -5.848 10.969 -1.054 1 98.12 104 GLY A C 1
ATOM 811 O O . GLY A 1 104 ? -5.945 11.094 -2.277 1 98.12 104 GLY A O 1
ATOM 812 N N . ARG A 1 105 ? -5.137 10.055 -0.563 1 98.75 105 ARG A N 1
ATOM 813 C CA . ARG A 1 105 ? -4.562 8.93 -1.302 1 98.75 105 ARG A CA 1
ATOM 814 C C . ARG A 1 105 ? -4.961 7.602 -0.669 1 98.75 105 ARG A C 1
ATOM 816 O O . ARG A 1 105 ? -4.996 7.477 0.557 1 98.75 105 ARG A O 1
ATOM 823 N N . GLN A 1 106 ? -5.27 6.668 -1.488 1 98.94 106 GLN A N 1
ATOM 824 C CA . GLN A 1 106 ? -5.562 5.301 -1.061 1 98.94 106 GLN A CA 1
ATOM 825 C C . GLN A 1 106 ? -4.766 4.289 -1.876 1 98.94 106 GLN A C 1
ATOM 827 O O . GLN A 1 106 ? -4.742 4.352 -3.107 1 98.94 106 GLN A O 1
ATOM 832 N N . SER A 1 107 ? -4.059 3.453 -1.179 1 98.94 107 SER A N 1
ATOM 833 C CA . SER A 1 107 ? -3.375 2.316 -1.785 1 98.94 107 SER A CA 1
ATOM 834 C C . SER A 1 107 ? -3.957 0.994 -1.297 1 98.94 107 SER A C 1
ATOM 836 O O . SER A 1 107 ? -4.223 0.829 -0.104 1 98.94 107 SER A O 1
ATOM 838 N N . GLN A 1 108 ? -4.188 0.109 -2.211 1 99 108 GLN A N 1
ATOM 839 C CA . GLN A 1 108 ? -4.656 -1.23 -1.87 1 99 108 GLN A CA 1
ATOM 840 C C . GLN A 1 108 ? -3.861 -2.299 -2.615 1 99 108 GLN A C 1
ATOM 842 O O . GLN A 1 108 ? -3.521 -2.121 -3.787 1 99 108 GLN A O 1
ATOM 847 N N . THR A 1 109 ? -3.504 -3.377 -1.932 1 99 109 THR A N 1
ATOM 848 C CA . THR A 1 109 ? -3.037 -4.613 -2.553 1 99 109 THR A CA 1
ATOM 849 C C .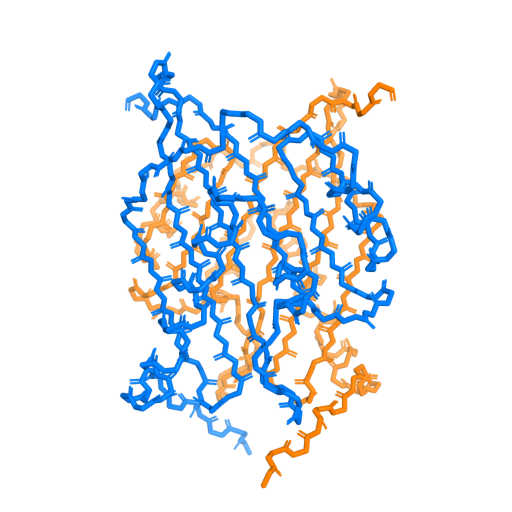 THR A 1 109 ? -4.129 -5.676 -2.527 1 99 109 THR A C 1
ATOM 851 O O . THR A 1 109 ? -4.703 -5.961 -1.474 1 99 109 THR A O 1
ATOM 854 N N . TRP A 1 110 ? -4.434 -6.211 -3.695 1 98.94 110 TRP A N 1
ATOM 855 C CA . TRP A 1 110 ? -5.449 -7.246 -3.865 1 98.94 110 TRP A CA 1
ATOM 856 C C . TRP A 1 110 ? -4.805 -8.594 -4.191 1 98.94 110 TRP A C 1
ATOM 858 O O . TRP A 1 110 ? -3.875 -8.664 -5 1 98.94 110 TRP A O 1
ATOM 868 N N . VAL A 1 111 ? -5.258 -9.609 -3.535 1 98.88 111 VAL A N 1
ATOM 869 C CA . VAL A 1 111 ? -4.848 -10.977 -3.83 1 98.88 111 VAL A CA 1
ATOM 870 C C . VAL A 1 111 ? -6.082 -11.836 -4.09 1 98.88 111 VAL A C 1
ATOM 872 O O . VAL A 1 111 ? -7.094 -11.703 -3.398 1 98.88 111 VAL A O 1
ATOM 875 N N . ARG A 1 112 ? -5.977 -12.609 -5.094 1 98.5 112 ARG A N 1
ATOM 876 C CA . ARG A 1 112 ? -7.055 -13.539 -5.422 1 98.5 112 ARG A CA 1
ATOM 877 C C . ARG A 1 112 ? -6.977 -14.797 -4.566 1 98.5 112 ARG A C 1
ATOM 879 O O . ARG A 1 112 ? -5.965 -15.5 -4.578 1 98.5 112 ARG A O 1
ATOM 886 N N . PHE A 1 113 ? -7.98 -15.023 -3.764 1 98.31 113 PHE A N 1
ATOM 887 C CA . PHE A 1 113 ? -8.18 -16.266 -3.012 1 98.31 113 PHE A CA 1
ATOM 888 C C . PHE A 1 113 ? -9.273 -17.109 -3.645 1 98.31 113 PHE A C 1
ATOM 890 O O . PHE A 1 113 ? -9.906 -16.688 -4.617 1 98.31 113 PHE A O 1
ATOM 897 N N . ALA A 1 114 ? -9.445 -18.297 -3.129 1 97 114 ALA A N 1
ATOM 898 C CA . ALA A 1 114 ? -10.516 -19.156 -3.623 1 97 114 ALA A CA 1
ATOM 899 C C . ALA A 1 114 ? -11.867 -18.469 -3.549 1 97 114 ALA A C 1
ATOM 901 O O . ALA A 1 114 ? -12.719 -18.641 -4.422 1 97 114 ALA A O 1
ATOM 902 N N . ALA A 1 115 ? -12.078 -17.594 -2.557 1 96.56 115 ALA A N 1
ATOM 903 C CA . ALA A 1 115 ? -13.344 -16.906 -2.324 1 96.56 115 ALA A CA 1
ATOM 904 C C . ALA A 1 115 ? -13.445 -15.641 -3.164 1 96.56 115 ALA A C 1
ATOM 906 O O . ALA A 1 115 ? -14.477 -14.977 -3.176 1 96.56 115 ALA A O 1
ATOM 907 N N . GLY A 1 116 ? -12.367 -15.336 -3.902 1 97.75 116 GLY A N 1
ATOM 908 C CA . GLY A 1 116 ? -12.359 -14.148 -4.734 1 97.75 116 GLY A CA 1
ATOM 909 C C . GLY A 1 116 ? -11.289 -13.148 -4.332 1 97.75 116 GLY A C 1
ATOM 910 O O . GLY A 1 116 ? -10.43 -13.453 -3.498 1 97.75 116 GLY A O 1
ATOM 911 N N . TRP A 1 117 ? -11.32 -12 -4.949 1 98.69 117 TRP A N 1
ATOM 912 C CA . TRP A 1 117 ? -10.352 -10.938 -4.691 1 98.69 117 TRP A CA 1
ATOM 913 C C . TRP A 1 117 ? -10.562 -10.336 -3.309 1 98.69 117 TRP A C 1
ATOM 915 O O . TRP A 1 117 ? -11.688 -10.023 -2.924 1 98.69 117 TRP A O 1
ATOM 925 N N . ARG A 1 118 ? -9.461 -10.164 -2.539 1 98.88 118 ARG A N 1
ATOM 926 C CA . ARG A 1 118 ? -9.492 -9.539 -1.219 1 98.88 118 ARG A CA 1
ATOM 927 C C . ARG A 1 118 ? -8.383 -8.5 -1.08 1 98.88 118 ARG A C 1
ATOM 929 O O . ARG A 1 118 ? -7.27 -8.703 -1.564 1 98.88 118 ARG A O 1
ATOM 936 N N . VAL A 1 119 ? -8.703 -7.422 -0.429 1 98.94 119 VAL A N 1
ATOM 937 C CA . VAL A 1 119 ? -7.66 -6.5 0.01 1 98.94 119 VAL A CA 1
ATOM 938 C C . VAL A 1 119 ? -6.863 -7.121 1.153 1 98.94 119 VAL A C 1
ATOM 940 O O . VAL A 1 119 ? -7.43 -7.48 2.189 1 98.94 119 VAL A O 1
ATOM 943 N N . VAL A 1 120 ? -5.543 -7.219 0.956 1 98.94 120 VAL A N 1
ATOM 944 C CA . VAL A 1 120 ? -4.719 -7.82 1.998 1 98.94 120 VAL A CA 1
ATOM 945 C C . VAL A 1 120 ? -3.934 -6.73 2.729 1 98.94 120 VAL A C 1
ATOM 947 O O . VAL A 1 120 ? -3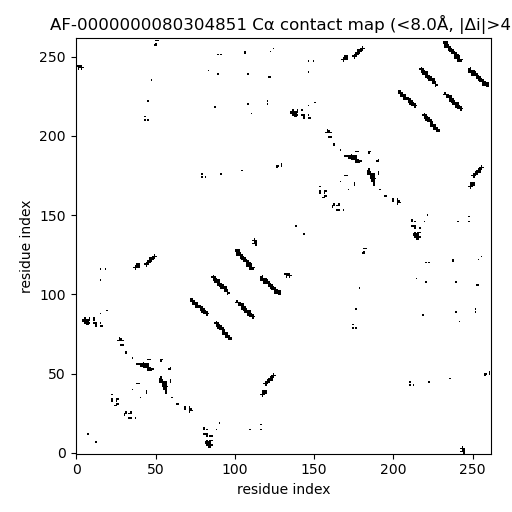.414 -6.961 3.824 1 98.94 120 VAL A O 1
ATOM 950 N N . ALA A 1 121 ? -3.816 -5.586 2.154 1 98.94 121 ALA A N 1
ATOM 951 C CA . ALA A 1 121 ? -3.162 -4.414 2.729 1 98.94 121 ALA A CA 1
ATOM 952 C C . ALA A 1 121 ? -3.738 -3.127 2.15 1 98.94 121 ALA A C 1
ATOM 954 O O . ALA A 1 121 ? -4.016 -3.045 0.95 1 98.94 121 ALA A O 1
ATOM 955 N N . ALA A 1 122 ? -3.893 -2.158 2.943 1 98.94 122 ALA A N 1
ATOM 956 C CA . ALA A 1 122 ? -4.383 -0.855 2.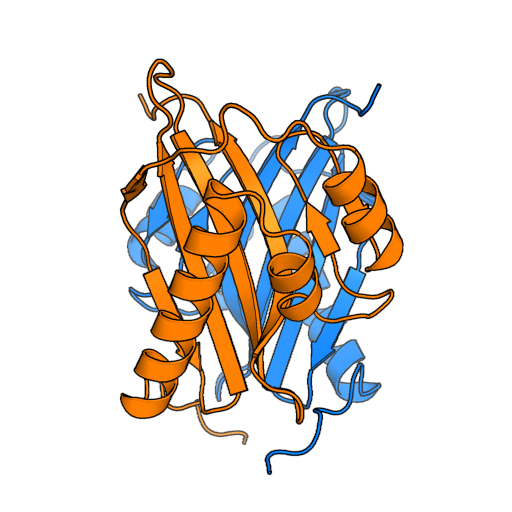504 1 98.94 122 ALA A CA 1
ATOM 957 C C . ALA A 1 122 ? -3.709 0.275 3.275 1 98.94 122 ALA A C 1
ATOM 959 O O . ALA A 1 122 ? -3.236 0.073 4.398 1 98.94 122 ALA A O 1
ATOM 960 N N . HIS A 1 123 ? -3.598 1.42 2.715 1 98.94 123 HIS A N 1
ATOM 961 C CA . HIS A 1 123 ? -2.992 2.627 3.268 1 98.94 123 HIS A CA 1
ATOM 962 C C . HIS A 1 123 ? -3.709 3.879 2.771 1 98.94 123 HIS A C 1
ATOM 964 O O . HIS A 1 123 ? -3.82 4.098 1.563 1 98.94 123 HIS A O 1
ATOM 970 N N . VAL A 1 124 ? -4.277 4.605 3.666 1 98.75 124 VAL A N 1
ATOM 971 C CA . VAL A 1 124 ? -4.957 5.855 3.354 1 98.75 124 VAL A CA 1
ATOM 972 C C . VAL A 1 124 ? -4.25 7.02 4.047 1 98.75 124 VAL A C 1
ATOM 974 O O . VAL A 1 124 ? -3.842 6.902 5.203 1 98.75 124 VAL A O 1
ATOM 977 N N . SER A 1 125 ? -4.051 8.094 3.365 1 98.62 125 SER A N 1
ATOM 978 C CA . SER A 1 125 ? -3.477 9.305 3.938 1 98.62 125 SER A CA 1
ATOM 979 C C . SER A 1 125 ? -4.043 10.555 3.268 1 98.62 125 SER A C 1
ATOM 981 O O . SER A 1 125 ? -4.746 10.461 2.26 1 98.62 125 SER A O 1
ATOM 983 N N . VAL A 1 126 ? -3.824 11.656 3.904 1 97.81 126 VAL A N 1
ATOM 984 C CA . VAL A 1 126 ? -4.234 12.953 3.375 1 97.81 126 VAL A CA 1
ATOM 985 C C . VAL A 1 126 ? -3.061 13.93 3.434 1 97.81 126 VAL A C 1
ATOM 987 O O . VAL A 1 126 ? -2.348 13.992 4.438 1 97.81 126 VAL A O 1
ATOM 990 N N . ILE A 1 127 ? -2.865 14.625 2.344 1 97.69 127 ILE A N 1
ATOM 991 C CA . ILE A 1 127 ? -1.797 15.625 2.314 1 97.69 127 ILE A CA 1
ATOM 992 C C . ILE A 1 127 ? -2.352 16.953 1.831 1 97.69 127 ILE A C 1
ATOM 994 O O . ILE A 1 127 ? -3.449 17.016 1.271 1 97.69 127 ILE A O 1
ATOM 998 N N . ASP A 1 128 ? -1.567 18 2.111 1 95.94 128 ASP A N 1
ATOM 999 C CA . ASP A 1 128 ? -1.862 19.281 1.476 1 95.94 128 ASP A CA 1
ATOM 1000 C C . ASP A 1 128 ? -1.618 19.219 -0.03 1 95.94 128 ASP A C 1
ATOM 1002 O O . ASP A 1 128 ? -0.807 18.422 -0.499 1 95.94 128 ASP A O 1
ATOM 1006 N N . PRO A 1 129 ? -2.375 19.984 -0.759 1 89.94 129 PRO A N 1
ATOM 1007 C CA . PRO A 1 129 ? -2.086 19.984 -2.195 1 89.94 129 PRO A CA 1
ATOM 1008 C C . PRO A 1 129 ? -0.629 20.328 -2.502 1 89.94 129 PRO A C 1
ATOM 1010 O O . PRO A 1 129 ? -0.034 21.172 -1.831 1 89.94 129 PRO A O 1
ATOM 1013 N N . PRO A 1 130 ? -0.091 19.484 -3.348 1 75.94 130 PRO A N 1
ATOM 1014 C CA . PRO A 1 130 ? 1.289 19.828 -3.693 1 75.94 130 PRO A CA 1
ATOM 1015 C C . PRO A 1 130 ? 1.433 21.281 -4.164 1 75.94 130 PRO A C 1
ATOM 1017 O O . PRO A 1 130 ? 0.498 21.844 -4.738 1 75.94 130 PRO A O 1
ATOM 1020 N N . ALA A 1 131 ? 2.434 21.953 -3.551 1 63.81 131 ALA A N 1
ATOM 1021 C CA . ALA A 1 131 ? 2.674 23.328 -3.932 1 63.81 131 ALA A CA 1
ATOM 1022 C C . ALA A 1 131 ? 2.791 23.469 -5.445 1 63.81 131 ALA A C 1
ATOM 1024 O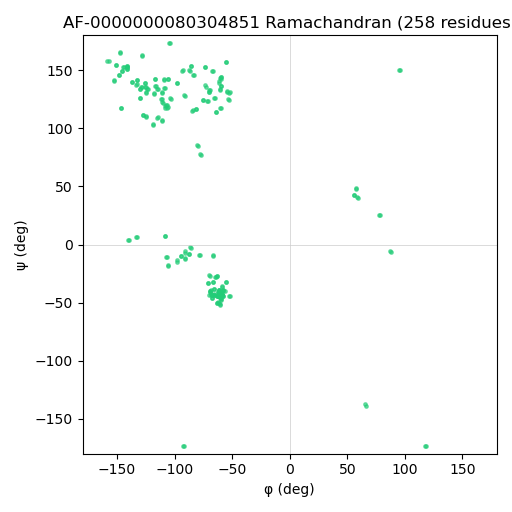 O . ALA A 1 131 ? 3.275 22.562 -6.125 1 63.81 131 ALA A O 1
ATOM 1025 N N . MET B 1 1 ? -10.992 -23.391 -9.961 1 61.78 1 MET B N 1
ATOM 1026 C CA . MET B 1 1 ? -10.969 -22.516 -8.797 1 61.78 1 MET B CA 1
ATOM 1027 C C . MET B 1 1 ? -9.539 -22.297 -8.312 1 61.78 1 MET B C 1
ATOM 1029 O O . MET B 1 1 ? -8.781 -23.25 -8.141 1 61.78 1 MET B O 1
ATOM 1033 N N . THR B 1 2 ? -9.047 -21.109 -8.445 1 76.12 2 THR B N 1
ATOM 1034 C CA . THR B 1 2 ? -7.664 -20.891 -8.031 1 76.12 2 THR B CA 1
ATOM 1035 C C . THR B 1 2 ? -7.512 -21.109 -6.527 1 76.12 2 THR B C 1
ATOM 1037 O O . THR B 1 2 ? -8.258 -20.531 -5.73 1 76.12 2 THR B O 1
ATOM 1040 N N . PRO B 1 3 ? -6.754 -22.141 -6.133 1 89.62 3 PRO B N 1
ATOM 1041 C CA . PRO B 1 3 ? -6.543 -22.375 -4.703 1 89.62 3 PRO B CA 1
ATOM 1042 C C . PRO B 1 3 ? -5.969 -21.156 -3.982 1 89.62 3 PRO B C 1
ATOM 1044 O O . PRO B 1 3 ? -5.395 -20.281 -4.617 1 89.62 3 PRO B O 1
ATOM 1047 N N . ASP B 1 4 ? -6.219 -21.141 -2.643 1 95.81 4 ASP B N 1
ATOM 1048 C CA . ASP B 1 4 ? -5.625 -20.078 -1.832 1 95.81 4 ASP B CA 1
ATOM 1049 C C . ASP B 1 4 ? -4.098 -20.125 -1.903 1 95.81 4 ASP B C 1
ATOM 1051 O O . ASP B 1 4 ? -3.504 -21.203 -1.892 1 95.81 4 ASP B O 1
ATOM 1055 N N . PRO B 1 5 ? -3.494 -19.031 -2.102 1 97.38 5 PRO B N 1
ATOM 1056 C CA . PRO B 1 5 ? -2.031 -19.031 -2.031 1 97.38 5 PRO B CA 1
ATOM 1057 C C . PRO B 1 5 ? -1.51 -19.484 -0.666 1 97.38 5 PRO B C 1
ATOM 1059 O O . PRO B 1 5 ? -2.127 -19.188 0.36 1 97.38 5 PRO B O 1
ATOM 1062 N N . GLU B 1 6 ? -0.368 -20.219 -0.648 1 97.69 6 GLU B N 1
ATOM 1063 C CA . GLU B 1 6 ? 0.29 -20.5 0.625 1 97.69 6 GLU B CA 1
ATOM 1064 C C . GLU B 1 6 ? 0.821 -19.219 1.261 1 97.69 6 GLU B C 1
ATOM 1066 O O . GLU B 1 6 ? 1.561 -18.469 0.625 1 97.69 6 GLU B O 1
ATOM 1071 N N . ILE B 1 7 ? 0.425 -19.031 2.459 1 98.75 7 ILE B N 1
ATOM 1072 C CA . ILE B 1 7 ? 0.796 -17.812 3.166 1 98.75 7 ILE B CA 1
ATOM 1073 C C . ILE B 1 7 ? 2.1 -18.031 3.928 1 98.75 7 ILE B C 1
ATOM 1075 O O . ILE B 1 7 ? 2.266 -19.047 4.605 1 98.75 7 ILE B O 1
ATOM 1079 N N . ASN B 1 8 ? 3.055 -17.156 3.727 1 98.81 8 ASN B N 1
ATOM 1080 C CA . ASN B 1 8 ? 4.309 -17.109 4.473 1 98.81 8 ASN B CA 1
ATOM 1081 C C . ASN B 1 8 ? 5.078 -18.422 4.363 1 98.81 8 ASN B C 1
ATOM 1083 O O . ASN B 1 8 ? 5.492 -18.984 5.379 1 98.81 8 ASN B O 1
ATOM 1087 N N . ARG B 1 9 ? 5.188 -18.891 3.088 1 98.44 9 ARG B N 1
ATOM 1088 C CA . ARG B 1 9 ? 6.16 -19.953 2.883 1 98.44 9 ARG B CA 1
ATOM 1089 C C . ARG B 1 9 ? 7.531 -19.562 3.424 1 98.44 9 ARG B C 1
ATOM 1091 O O . ARG B 1 9 ? 8.062 -18.5 3.078 1 98.44 9 ARG B O 1
ATOM 1098 N N . PRO B 1 10 ? 8.094 -20.344 4.289 1 98.5 10 PRO B N 1
ATOM 1099 C CA . PRO B 1 10 ? 9.273 -19.922 5.047 1 98.5 10 PRO B CA 1
ATOM 1100 C C . PRO B 1 10 ? 10.383 -19.391 4.152 1 98.5 10 PRO B C 1
ATOM 1102 O O . PRO B 1 10 ? 10.984 -18.359 4.457 1 98.5 10 PRO B O 1
ATOM 1105 N N . GLU B 1 11 ? 10.664 -20.047 3.062 1 98.56 11 GLU B N 1
ATOM 1106 C CA . GLU B 1 11 ? 11.758 -19.609 2.197 1 98.56 11 GLU B CA 1
ATOM 1107 C C . GLU B 1 11 ? 11.414 -18.297 1.495 1 98.56 11 GLU B C 1
ATOM 1109 O O . GLU B 1 11 ? 12.289 -17.469 1.274 1 98.56 11 GLU B O 1
ATOM 1114 N N . VAL B 1 12 ? 10.156 -18.172 1.052 1 98.69 12 VAL B N 1
ATOM 1115 C CA . VAL B 1 12 ? 9.719 -16.953 0.384 1 98.69 12 VAL B CA 1
ATOM 1116 C C . VAL B 1 12 ? 9.734 -15.781 1.373 1 98.69 12 VAL B C 1
ATOM 1118 O O . VAL B 1 12 ? 10.195 -14.688 1.046 1 98.69 12 VAL B O 1
ATOM 1121 N N . LEU B 1 13 ? 9.227 -16.062 2.613 1 98.88 13 LEU B N 1
ATOM 1122 C CA . LEU B 1 13 ? 9.234 -15.047 3.658 1 98.88 13 LEU B CA 1
ATOM 1123 C C . LEU B 1 13 ? 10.656 -14.57 3.941 1 98.88 13 LEU B C 1
ATOM 1125 O O . LEU B 1 13 ? 10.898 -13.367 4.066 1 98.88 13 LEU B O 1
ATOM 1129 N N . ALA B 1 14 ? 11.594 -15.477 4.02 1 98.88 14 ALA B N 1
ATOM 1130 C CA . ALA B 1 14 ? 12.992 -15.125 4.258 1 98.88 14 ALA B CA 1
ATOM 1131 C C . ALA B 1 14 ? 13.539 -14.242 3.133 1 98.88 14 ALA B C 1
ATOM 1133 O O . ALA B 1 14 ? 14.289 -13.297 3.383 1 98.88 14 ALA B O 1
ATOM 1134 N N . GLU B 1 15 ? 13.188 -14.57 1.881 1 98.81 15 GLU B N 1
ATOM 1135 C CA . GLU B 1 15 ? 13.609 -13.766 0.737 1 98.81 15 GLU B CA 1
ATOM 1136 C C . GLU B 1 15 ? 13.094 -12.328 0.85 1 98.81 15 GLU B C 1
ATOM 1138 O O . GLU B 1 15 ? 13.844 -11.375 0.642 1 98.81 15 GLU B O 1
ATOM 1143 N N . VAL B 1 16 ? 11.789 -12.203 1.167 1 98.94 16 VAL B N 1
ATOM 1144 C CA . VAL B 1 16 ? 11.172 -10.875 1.217 1 98.94 16 VAL B CA 1
ATOM 1145 C C . VAL B 1 16 ? 11.734 -10.094 2.398 1 98.94 16 VAL B C 1
ATOM 1147 O O . VAL B 1 16 ? 11.977 -8.883 2.289 1 98.94 16 VAL B O 1
ATOM 1150 N N . GLN B 1 17 ? 11.945 -10.773 3.555 1 98.94 17 GLN B N 1
ATOM 1151 C CA . GLN B 1 17 ? 12.578 -10.117 4.695 1 98.94 17 GLN B CA 1
ATOM 1152 C C . GLN B 1 17 ? 13.961 -9.586 4.324 1 98.94 17 GLN B C 1
ATOM 1154 O O . GLN B 1 17 ? 14.336 -8.477 4.727 1 98.94 17 GLN B O 1
ATOM 1159 N N . ALA B 1 18 ? 14.695 -10.312 3.566 1 98.88 18 ALA B N 1
ATOM 1160 C CA . ALA B 1 18 ? 16.047 -9.914 3.168 1 98.88 18 ALA B CA 1
ATOM 1161 C C . ALA B 1 18 ? 16 -8.703 2.242 1 98.88 18 ALA B C 1
ATOM 1163 O O . ALA B 1 18 ? 16.781 -7.766 2.406 1 98.88 18 ALA B O 1
ATOM 1164 N N . VAL B 1 19 ? 15.117 -8.711 1.246 1 98.88 19 VAL B N 1
ATOM 1165 C CA . VAL B 1 19 ? 15.086 -7.582 0.321 1 98.88 19 VAL B CA 1
ATOM 1166 C C . VAL B 1 19 ? 14.516 -6.355 1.022 1 98.88 19 VAL B C 1
ATOM 1168 O O . VAL B 1 19 ? 14.914 -5.223 0.732 1 98.88 19 VAL B O 1
ATOM 1171 N N . PHE B 1 20 ? 13.586 -6.582 1.946 1 98.94 20 PHE B N 1
ATOM 1172 C CA . PHE B 1 20 ? 13.078 -5.465 2.734 1 98.94 20 PHE B CA 1
ATOM 1173 C C . PHE B 1 20 ? 14.188 -4.84 3.57 1 98.94 20 PHE B C 1
ATOM 1175 O O . PHE B 1 20 ? 14.297 -3.613 3.648 1 98.94 20 PHE B O 1
ATOM 1182 N N . ALA B 1 21 ? 14.984 -5.668 4.184 1 98.88 21 ALA B N 1
ATOM 1183 C CA . ALA B 1 21 ? 16.125 -5.168 4.953 1 98.88 21 ALA B CA 1
ATOM 1184 C C . ALA B 1 21 ? 17.094 -4.41 4.062 1 98.88 21 ALA B C 1
ATOM 1186 O O . ALA B 1 21 ? 17.656 -3.383 4.465 1 98.88 21 ALA B O 1
ATOM 1187 N N . ARG B 1 22 ? 17.344 -4.965 2.883 1 98.81 22 ARG B N 1
ATOM 1188 C CA . ARG B 1 22 ? 18.219 -4.301 1.911 1 98.81 22 ARG B CA 1
ATOM 1189 C C . ARG B 1 22 ? 17.656 -2.932 1.53 1 98.81 22 ARG B C 1
ATOM 1191 O O . ARG B 1 22 ? 18.406 -1.961 1.415 1 98.81 22 ARG B O 1
ATOM 1198 N N . TYR B 1 23 ? 16.375 -2.848 1.349 1 98.88 23 TYR B N 1
ATOM 1199 C CA . TYR B 1 23 ? 15.727 -1.581 1.039 1 98.88 23 TYR B CA 1
ATOM 1200 C C . TYR B 1 23 ? 15.914 -0.577 2.17 1 98.88 23 TYR B C 1
ATOM 1202 O O . TYR B 1 23 ? 16.281 0.578 1.929 1 98.88 23 TYR B O 1
ATOM 1210 N N . GLU B 1 24 ? 15.633 -1.009 3.4 1 98.75 24 GLU B N 1
ATOM 1211 C CA . GLU B 1 24 ? 15.758 -0.129 4.559 1 98.75 24 GLU B CA 1
ATOM 1212 C C . GLU B 1 24 ? 17.172 0.409 4.695 1 98.75 24 GLU B C 1
ATOM 1214 O O . GLU B 1 24 ? 17.375 1.604 4.926 1 98.75 24 GLU B O 1
ATOM 1219 N N . ASP B 1 25 ? 18.109 -0.463 4.527 1 98.38 25 ASP B N 1
ATOM 1220 C CA . ASP B 1 25 ? 19.5 -0.043 4.578 1 98.38 25 ASP B CA 1
ATOM 1221 C C . ASP B 1 25 ? 19.812 0.996 3.502 1 98.38 25 ASP B C 1
ATOM 1223 O O . ASP B 1 25 ? 20.469 1.998 3.766 1 98.38 25 ASP B O 1
ATOM 1227 N N . ALA B 1 26 ? 19.344 0.719 2.273 1 98.38 26 ALA B N 1
ATOM 1228 C CA . ALA B 1 26 ? 19.578 1.636 1.158 1 98.38 26 ALA B CA 1
ATOM 1229 C C . ALA B 1 26 ? 18.922 2.992 1.424 1 98.38 26 ALA B C 1
ATOM 1231 O O . ALA B 1 26 ? 19.516 4.035 1.122 1 98.38 26 ALA B O 1
ATOM 1232 N N . LEU B 1 27 ? 17.703 2.961 1.984 1 97.62 27 LEU B N 1
ATOM 1233 C CA . LEU B 1 27 ? 16.969 4.188 2.277 1 97.62 27 LEU B CA 1
ATOM 1234 C C . LEU B 1 27 ? 17.719 5.031 3.307 1 97.62 27 LEU B C 1
ATOM 1236 O O . LEU B 1 27 ? 17.984 6.211 3.072 1 97.62 27 LEU B O 1
ATOM 1240 N N . VAL B 1 28 ? 18.125 4.457 4.41 1 96.56 28 VAL B N 1
ATOM 1241 C CA . VAL B 1 28 ? 18.703 5.168 5.543 1 96.56 28 VAL B CA 1
ATOM 1242 C C . VAL B 1 28 ? 20.094 5.695 5.168 1 96.56 28 VAL B C 1
ATOM 1244 O O . VAL B 1 28 ? 20.5 6.758 5.637 1 96.56 28 VAL B O 1
ATOM 1247 N N . HIS B 1 29 ? 20.734 5.035 4.234 1 96.25 29 HIS B N 1
ATOM 1248 C CA . HIS B 1 29 ? 22.078 5.438 3.848 1 96.25 29 HIS B CA 1
ATOM 1249 C C . HIS B 1 29 ? 22.094 6.078 2.465 1 96.25 29 HIS B C 1
ATOM 1251 O O . HIS B 1 29 ? 23.156 6.27 1.87 1 96.25 29 HIS B O 1
ATOM 1257 N N . ASN B 1 30 ? 20.969 6.305 1.903 1 96 30 ASN B N 1
ATOM 1258 C CA . ASN B 1 30 ? 20.766 7.02 0.647 1 96 30 ASN B CA 1
ATOM 1259 C C . ASN B 1 30 ? 21.5 6.352 -0.506 1 96 30 ASN B C 1
ATOM 1261 O O . ASN B 1 30 ? 22.219 7.016 -1.262 1 96 30 ASN B O 1
ATOM 1265 N N . ARG B 1 31 ? 21.453 5.066 -0.492 1 96.69 31 ARG B N 1
ATOM 1266 C CA . ARG B 1 31 ? 21.984 4.312 -1.623 1 96.69 31 ARG B CA 1
ATOM 1267 C C . ARG B 1 31 ? 20.984 4.281 -2.777 1 96.69 31 ARG B C 1
ATOM 1269 O O . ARG B 1 31 ? 20.281 3.285 -2.973 1 96.69 31 ARG B O 1
ATOM 1276 N N . ILE B 1 32 ? 20.953 5.27 -3.633 1 97.06 32 ILE B N 1
ATOM 1277 C CA . ILE B 1 32 ? 19.938 5.547 -4.637 1 97.06 32 ILE B CA 1
ATOM 1278 C C . ILE B 1 32 ? 19.938 4.438 -5.688 1 97.06 32 ILE B C 1
ATOM 1280 O O . ILE B 1 32 ? 18.875 4.035 -6.164 1 97.06 32 ILE B O 1
ATOM 1284 N N . GLU B 1 33 ? 21.078 3.934 -6.051 1 97.38 33 GLU B N 1
ATOM 1285 C CA . GLU B 1 33 ? 21.156 2.873 -7.051 1 97.38 33 GLU B CA 1
ATOM 1286 C C . GLU B 1 33 ? 20.422 1.617 -6.578 1 97.38 33 GLU B C 1
ATOM 1288 O O . GLU B 1 33 ? 19.766 0.941 -7.375 1 97.38 33 GLU B O 1
ATOM 1293 N N . VAL B 1 34 ? 20.578 1.307 -5.312 1 98.31 34 VAL B N 1
ATOM 1294 C CA . VAL B 1 34 ? 19.906 0.139 -4.746 1 98.31 34 VAL B CA 1
ATOM 1295 C C . VAL B 1 34 ? 18.406 0.38 -4.691 1 98.31 34 VAL B C 1
ATOM 1297 O O . VAL B 1 34 ? 17.609 -0.512 -5.012 1 98.31 34 VAL B O 1
ATOM 1300 N N . LEU B 1 35 ? 18 1.626 -4.266 1 98.44 35 LEU B N 1
ATOM 1301 C CA . LEU B 1 35 ? 16.578 1.963 -4.246 1 98.44 35 LEU B CA 1
ATOM 1302 C C . LEU B 1 35 ? 15.969 1.839 -5.641 1 98.44 35 LEU B C 1
ATOM 1304 O O . LEU B 1 35 ? 14.883 1.284 -5.805 1 98.44 35 LEU B O 1
ATOM 1308 N N . ASP B 1 36 ? 16.703 2.328 -6.586 1 98.12 36 ASP B N 1
ATOM 1309 C CA . ASP B 1 36 ? 16.266 2.232 -7.973 1 98.12 36 ASP B CA 1
ATOM 1310 C C . ASP B 1 36 ? 16.141 0.775 -8.406 1 98.12 36 ASP B C 1
ATOM 1312 O O . ASP B 1 36 ? 15.172 0.4 -9.078 1 98.12 36 ASP B O 1
ATOM 1316 N N . GLU B 1 37 ? 17.078 -0.035 -8.086 1 98.38 37 GLU B N 1
ATOM 1317 C CA . GLU B 1 37 ? 17.078 -1.454 -8.422 1 98.38 37 GLU B CA 1
ATOM 1318 C C . GLU B 1 37 ? 15.852 -2.156 -7.84 1 98.38 37 GLU B C 1
ATOM 1320 O O . GLU B 1 37 ? 15.266 -3.035 -8.477 1 98.38 37 GLU B O 1
ATOM 1325 N N . LEU B 1 38 ? 15.469 -1.737 -6.688 1 98.81 38 LEU B N 1
ATOM 1326 C CA . LEU B 1 38 ? 14.461 -2.482 -5.934 1 98.81 38 LEU B CA 1
ATOM 1327 C C . LEU B 1 38 ? 13.055 -2.037 -6.316 1 98.81 38 LEU B C 1
ATOM 1329 O O . LEU B 1 38 ? 12.07 -2.66 -5.914 1 98.81 38 LEU B O 1
ATOM 1333 N N . PHE B 1 39 ? 12.945 -1.002 -7.094 1 98.88 39 PHE B N 1
ATOM 1334 C CA . PHE B 1 39 ? 11.641 -0.602 -7.613 1 98.88 39 PHE B CA 1
ATOM 1335 C C . PHE B 1 39 ? 11.438 -1.135 -9.023 1 98.88 39 PHE B C 1
ATOM 1337 O O . PHE B 1 39 ? 12.359 -1.125 -9.836 1 98.88 39 PHE B O 1
ATOM 1344 N N . TRP B 1 40 ? 10.227 -1.605 -9.289 1 98.81 40 TRP B N 1
ATOM 1345 C CA . TRP B 1 40 ? 9.875 -2.053 -10.633 1 98.81 40 TRP B CA 1
ATOM 1346 C C . TRP B 1 40 ? 10 -0.912 -11.641 1 98.81 40 TRP B C 1
ATOM 1348 O O . TRP B 1 40 ? 9.336 0.121 -11.5 1 98.81 40 TRP B O 1
ATOM 1358 N N . PRO B 1 41 ? 10.906 -1.062 -12.641 1 98.62 41 PRO B N 1
ATOM 1359 C CA . PRO B 1 41 ? 11.117 0.025 -13.594 1 98.62 41 PRO B CA 1
ATOM 1360 C C . PRO B 1 41 ? 10.016 0.108 -14.648 1 98.62 41 PRO B C 1
ATOM 1362 O O . PRO B 1 41 ? 10.234 -0.241 -15.812 1 98.62 41 PRO B O 1
ATOM 1365 N N . SER B 1 42 ? 8.922 0.641 -14.258 1 98.75 42 SER B N 1
ATOM 1366 C CA . SER B 1 42 ? 7.73 0.677 -15.102 1 98.75 42 SER B CA 1
ATOM 1367 C C . SER B 1 42 ? 6.988 2 -14.953 1 98.75 42 SER B C 1
ATOM 1369 O O . SER B 1 42 ? 6.996 2.605 -13.883 1 98.75 42 SER B O 1
ATOM 1371 N N . PRO B 1 43 ? 6.285 2.461 -15.992 1 98.62 43 PRO B N 1
ATOM 1372 C CA . PRO B 1 43 ? 5.406 3.625 -15.859 1 98.62 43 PRO B CA 1
ATOM 1373 C C . PRO B 1 43 ? 4.211 3.361 -14.945 1 98.62 43 PRO B C 1
ATOM 1375 O O . PRO B 1 43 ? 3.506 4.297 -14.562 1 98.62 43 PRO B O 1
ATOM 1378 N N . ALA B 1 44 ? 3.982 2.096 -14.539 1 98.62 44 ALA B N 1
ATOM 1379 C CA . ALA B 1 44 ? 2.826 1.752 -13.719 1 98.62 44 ALA B CA 1
ATOM 1380 C C . ALA B 1 44 ? 3.189 1.75 -12.234 1 98.62 44 ALA B C 1
ATOM 1382 O O . ALA B 1 44 ? 2.312 1.653 -11.375 1 98.62 44 ALA B O 1
ATOM 1383 N N . THR B 1 45 ? 4.496 1.85 -11.906 1 98.88 45 THR B N 1
ATOM 1384 C CA . THR B 1 45 ? 4.918 1.878 -10.508 1 98.88 45 THR B CA 1
ATOM 1385 C C . THR B 1 45 ? 4.5 3.188 -9.844 1 98.88 45 THR B C 1
ATOM 1387 O O . THR B 1 45 ? 4.664 4.262 -10.422 1 98.88 45 THR B O 1
ATOM 1390 N N . VAL B 1 46 ? 3.895 3.068 -8.672 1 98.94 46 VAL B N 1
ATOM 1391 C CA . VAL B 1 46 ? 3.408 4.262 -7.988 1 98.94 46 VAL B CA 1
ATOM 1392 C C . VAL B 1 46 ? 4.02 4.344 -6.59 1 98.94 46 VAL B C 1
ATOM 1394 O O . VAL B 1 46 ? 4.109 3.338 -5.883 1 98.94 46 VAL B O 1
ATOM 1397 N N . ARG B 1 47 ? 4.496 5.469 -6.215 1 98.88 47 ARG B N 1
ATOM 1398 C CA . ARG B 1 47 ? 4.895 5.77 -4.844 1 98.88 47 ARG B CA 1
ATOM 1399 C C . ARG B 1 47 ? 4.234 7.051 -4.348 1 98.88 47 ARG B C 1
ATOM 1401 O O . ARG B 1 47 ? 4.457 8.125 -4.91 1 98.88 47 ARG B O 1
ATOM 1408 N N . TYR B 1 48 ? 3.33 6.902 -3.408 1 98.81 48 TYR B N 1
ATOM 1409 C CA . TYR B 1 48 ? 2.877 8.062 -2.646 1 98.81 48 TYR B CA 1
ATOM 1410 C C . TYR B 1 48 ? 3.822 8.352 -1.487 1 98.81 48 TYR B C 1
ATOM 1412 O O . TYR B 1 48 ? 4.004 7.52 -0.6 1 98.81 48 TYR B O 1
ATOM 1420 N N . GLY B 1 49 ? 4.477 9.516 -1.534 1 97.56 49 GLY B N 1
ATOM 1421 C CA . GLY B 1 49 ? 5.371 9.914 -0.461 1 97.56 49 GLY B CA 1
ATOM 1422 C C . GLY B 1 49 ? 4.688 10.75 0.605 1 97.56 49 GLY B C 1
ATOM 1423 O O . GLY B 1 49 ? 3.459 10.859 0.622 1 97.56 49 GLY B O 1
ATOM 1424 N N . THR B 1 50 ? 5.48 11.25 1.538 1 96.19 50 THR B N 1
ATOM 1425 C CA . THR B 1 50 ? 4.922 12.016 2.646 1 96.19 50 THR B CA 1
ATOM 1426 C C . THR B 1 50 ? 4.254 13.289 2.141 1 96.19 50 THR B C 1
ATOM 1428 O O . THR B 1 50 ? 3.297 13.773 2.748 1 96.19 50 THR B O 1
ATOM 1431 N N . ALA B 1 51 ? 4.734 13.789 0.971 1 95.44 51 ALA B N 1
ATOM 1432 C CA . ALA B 1 51 ? 4.191 15.07 0.522 1 95.44 51 ALA B CA 1
ATOM 1433 C C . ALA B 1 51 ? 3.971 15.07 -0.988 1 95.44 51 ALA B C 1
ATOM 1435 O O . ALA B 1 51 ? 3.611 16.094 -1.567 1 95.44 51 ALA B O 1
ATOM 1436 N N . GLU B 1 52 ? 4.195 13.977 -1.694 1 96.69 52 GLU B N 1
ATOM 1437 C CA . GLU B 1 52 ? 4.105 13.961 -3.15 1 96.69 52 GLU B CA 1
ATOM 1438 C C . GLU B 1 52 ? 3.484 12.656 -3.65 1 96.69 52 GLU B C 1
ATOM 1440 O O . GLU B 1 52 ? 3.5 11.648 -2.945 1 96.69 52 GLU B O 1
ATOM 1445 N N . ASN B 1 53 ? 2.879 12.68 -4.738 1 98.12 53 ASN B N 1
ATOM 1446 C CA . ASN B 1 53 ? 2.324 11.547 -5.473 1 98.12 53 ASN B CA 1
ATOM 1447 C C . ASN B 1 53 ? 3.096 11.273 -6.762 1 98.12 53 ASN B C 1
ATOM 1449 O O . ASN B 1 53 ? 2.947 12.008 -7.742 1 98.12 53 ASN B O 1
ATOM 1453 N N . LEU B 1 54 ? 3.883 10.219 -6.789 1 98.56 54 LEU B N 1
ATOM 1454 C CA . LEU B 1 54 ? 4.758 9.93 -7.922 1 98.56 54 LEU B CA 1
ATOM 1455 C C . LEU B 1 54 ? 4.238 8.734 -8.719 1 98.56 54 LEU B C 1
ATOM 1457 O O . LEU B 1 54 ? 4.129 7.629 -8.188 1 98.56 54 LEU B O 1
ATOM 1461 N N . VAL B 1 55 ? 3.898 8.969 -9.953 1 98.62 55 VAL B N 1
ATOM 1462 C CA . VAL B 1 55 ? 3.441 7.914 -10.852 1 98.62 55 VAL B CA 1
ATOM 1463 C C . VAL B 1 55 ? 4.496 7.66 -11.93 1 98.62 55 VAL B C 1
ATOM 1465 O O . VAL B 1 55 ? 4.867 8.57 -12.672 1 98.62 55 VAL B O 1
ATOM 1468 N N . GLY B 1 56 ? 4.934 6.414 -11.961 1 98.81 56 GLY B N 1
ATOM 1469 C CA . GLY B 1 56 ? 5.953 6.02 -12.914 1 98.81 56 GLY B CA 1
ATOM 1470 C C . GLY B 1 56 ? 7.359 6.059 -12.344 1 98.81 56 GLY B C 1
ATOM 1471 O O . GLY B 1 56 ? 7.676 6.926 -11.523 1 98.81 56 GLY B O 1
ATOM 1472 N N . ILE B 1 57 ? 8.203 5.184 -12.875 1 98.75 57 ILE B N 1
ATOM 1473 C CA . ILE B 1 57 ? 9.539 5.004 -12.328 1 98.75 57 ILE B CA 1
ATOM 1474 C C . ILE B 1 57 ? 10.367 6.27 -12.555 1 98.75 57 ILE B C 1
ATOM 1476 O O . ILE B 1 57 ? 11.211 6.625 -11.727 1 98.75 57 ILE B O 1
ATOM 1480 N N . ASP B 1 58 ? 10.102 6.934 -13.625 1 98.69 58 ASP B N 1
ATOM 1481 C CA . ASP B 1 58 ? 10.883 8.133 -13.914 1 98.69 58 ASP B CA 1
ATOM 1482 C C . ASP B 1 58 ? 10.633 9.219 -12.867 1 98.69 58 ASP B C 1
ATOM 1484 O O . ASP B 1 58 ? 11.57 9.891 -12.43 1 98.69 58 ASP B O 1
ATOM 1488 N N . ALA B 1 59 ? 9.359 9.422 -12.484 1 98.56 59 ALA B N 1
ATOM 1489 C CA . ALA B 1 59 ? 9.031 10.383 -11.438 1 98.56 59 ALA B CA 1
ATOM 1490 C C . ALA B 1 59 ? 9.688 10.008 -10.117 1 98.56 59 ALA B C 1
ATOM 1492 O O . ALA B 1 59 ? 10.188 10.875 -9.391 1 98.56 59 ALA B O 1
ATOM 1493 N N . ILE B 1 60 ? 9.719 8.719 -9.805 1 98.44 60 ILE B N 1
ATOM 1494 C CA . ILE B 1 60 ? 10.305 8.234 -8.555 1 98.44 60 ILE B CA 1
ATOM 1495 C C . ILE B 1 60 ? 11.812 8.453 -8.57 1 98.44 60 ILE B C 1
ATOM 1497 O O . ILE B 1 60 ? 12.391 8.922 -7.582 1 98.44 60 ILE B O 1
ATOM 1501 N N . ARG B 1 61 ? 12.438 8.156 -9.672 1 98.19 61 ARG B N 1
ATOM 1502 C CA . ARG B 1 61 ? 13.875 8.375 -9.812 1 98.19 61 ARG B CA 1
ATOM 1503 C C . ARG B 1 61 ? 14.227 9.852 -9.672 1 98.19 61 ARG B C 1
ATOM 1505 O O . ARG B 1 61 ? 15.203 10.211 -9.008 1 98.19 61 ARG B O 1
ATOM 1512 N N . ALA B 1 62 ? 13.438 10.703 -10.328 1 97.69 62 ALA B N 1
ATOM 1513 C CA . ALA B 1 62 ? 13.672 12.141 -10.25 1 97.69 62 ALA B CA 1
ATOM 1514 C C . ALA B 1 62 ? 13.539 12.641 -8.812 1 97.69 62 ALA B C 1
ATOM 1516 O O . ALA B 1 62 ? 14.336 13.469 -8.359 1 97.69 62 ALA B O 1
ATOM 1517 N N . PHE B 1 63 ? 12.609 12.195 -8.133 1 96.62 63 PHE B N 1
ATOM 1518 C CA . PHE B 1 63 ? 12.414 12.562 -6.73 1 96.62 63 PHE B CA 1
ATOM 1519 C C . PHE B 1 63 ? 13.617 12.148 -5.891 1 96.62 63 PHE B C 1
ATOM 1521 O O . PHE B 1 63 ? 14.133 12.938 -5.102 1 96.62 63 PHE B O 1
ATOM 1528 N N . ARG B 1 64 ? 14.008 10.867 -6.004 1 95.88 64 ARG B N 1
ATOM 1529 C CA . ARG B 1 64 ? 15.133 10.352 -5.227 1 95.88 64 ARG B CA 1
ATOM 1530 C C . ARG B 1 64 ? 16.391 11.164 -5.484 1 95.88 64 ARG B C 1
ATOM 1532 O O . ARG B 1 64 ? 17.172 11.422 -4.566 1 95.88 64 ARG B O 1
ATOM 1539 N N . ALA B 1 65 ? 16.594 11.531 -6.703 1 93.75 65 ALA B N 1
ATOM 1540 C CA . ALA B 1 65 ? 17.766 12.297 -7.082 1 93.75 65 ALA B CA 1
ATOM 1541 C C . ALA B 1 65 ? 17.766 13.68 -6.43 1 93.75 65 ALA B C 1
ATOM 1543 O O . ALA B 1 65 ? 18.812 14.25 -6.145 1 93.75 65 ALA B O 1
ATOM 1544 N N . ALA B 1 66 ? 16.625 14.172 -6.156 1 91.94 66 ALA B N 1
ATOM 1545 C CA . ALA B 1 66 ? 16.484 15.539 -5.66 1 91.94 66 ALA B CA 1
ATOM 1546 C C . ALA B 1 66 ? 16.359 15.562 -4.137 1 91.94 66 ALA B C 1
ATOM 1548 O O . ALA B 1 66 ? 16.516 16.609 -3.51 1 91.94 66 ALA B O 1
ATOM 1549 N N . ARG B 1 67 ? 16.109 14.5 -3.531 1 85.56 67 ARG B N 1
ATOM 1550 C CA . ARG B 1 67 ? 15.797 14.398 -2.109 1 85.56 67 ARG B CA 1
ATOM 1551 C C . ARG B 1 67 ? 17.031 14.625 -1.256 1 85.56 67 ARG B C 1
ATOM 1553 O O . ARG B 1 67 ? 18.094 14.047 -1.521 1 85.56 67 ARG B O 1
ATOM 1560 N N . PRO B 1 68 ? 16.797 15.414 -0.231 1 82.62 68 PRO B N 1
ATOM 1561 C CA . PRO B 1 68 ? 17.938 15.562 0.679 1 82.62 68 PRO B CA 1
ATOM 1562 C C . PRO B 1 68 ? 18.391 14.242 1.284 1 82.62 68 PRO B C 1
ATOM 1564 O O . PRO B 1 68 ? 17.562 13.383 1.597 1 82.62 68 PRO B O 1
ATOM 1567 N N . SER B 1 69 ? 19.672 14.039 1.465 1 84.56 69 SER B N 1
ATOM 1568 C CA . SER B 1 69 ? 20.234 12.789 1.965 1 84.56 69 SER B CA 1
ATOM 1569 C C . SER B 1 69 ? 20.359 12.812 3.484 1 84.56 69 SER B C 1
ATOM 1571 O O . SER B 1 69 ? 20.688 11.789 4.098 1 84.56 69 SER B O 1
ATOM 1573 N N . ALA B 1 70 ? 20.078 13.883 4.086 1 82.56 70 ALA B N 1
ATOM 1574 C CA . ALA B 1 70 ? 20.188 13.984 5.539 1 82.56 70 ALA B CA 1
ATOM 1575 C C . ALA B 1 70 ? 18.859 13.688 6.219 1 82.56 70 ALA B C 1
ATOM 1577 O O . ALA B 1 70 ? 17.797 13.914 5.637 1 82.56 70 ALA B O 1
ATOM 1578 N N . GLY B 1 71 ? 18.938 13.133 7.453 1 84.81 71 GLY B N 1
ATOM 1579 C CA . GLY B 1 71 ? 17.734 12.961 8.273 1 84.81 71 GLY B CA 1
ATOM 1580 C C . GLY B 1 71 ? 16.891 11.766 7.848 1 84.81 71 GLY B C 1
ATOM 1581 O O . GLY B 1 71 ? 15.68 11.773 8.031 1 84.81 71 GLY B O 1
ATOM 1582 N N . LEU B 1 72 ? 17.562 10.82 7.23 1 91.75 72 LEU B N 1
ATOM 1583 C CA . LEU B 1 72 ? 16.828 9.672 6.699 1 91.75 72 LEU B CA 1
ATOM 1584 C C . LEU B 1 72 ? 16.766 8.555 7.734 1 91.75 72 LEU B C 1
ATOM 1586 O O . LEU B 1 72 ? 15.969 7.617 7.586 1 91.75 72 LEU B O 1
ATOM 1590 N N . ALA B 1 73 ? 17.578 8.68 8.828 1 94.06 73 ALA B N 1
ATOM 1591 C CA . ALA B 1 73 ? 17.641 7.648 9.859 1 94.06 73 ALA B CA 1
ATOM 1592 C C . ALA B 1 73 ? 16.266 7.469 10.523 1 94.06 73 ALA B C 1
ATOM 1594 O O . ALA B 1 73 ? 15.57 8.453 10.789 1 94.06 73 ALA B O 1
ATOM 1595 N N . ARG B 1 74 ? 15.977 6.281 10.766 1 97.62 74 ARG B N 1
ATOM 1596 C CA . ARG B 1 74 ? 14.695 5.945 11.383 1 97.62 74 ARG B CA 1
ATOM 1597 C C . ARG B 1 74 ? 14.758 4.578 12.055 1 97.62 74 ARG B C 1
ATOM 1599 O O . ARG B 1 74 ? 15.664 3.785 11.789 1 97.62 74 ARG B O 1
ATOM 1606 N N . ARG B 1 75 ? 13.859 4.375 12.992 1 97.75 75 ARG B N 1
ATOM 1607 C CA . ARG B 1 75 ? 13.648 3.08 13.633 1 97.75 75 ARG B CA 1
ATOM 1608 C C . ARG B 1 75 ? 12.305 2.484 13.234 1 97.75 75 ARG B C 1
ATOM 1610 O O . ARG B 1 75 ? 11.281 3.172 13.266 1 97.75 75 ARG B O 1
ATOM 1617 N N . LEU B 1 76 ? 12.375 1.274 12.852 1 98.56 76 LEU B N 1
ATOM 1618 C CA . LEU B 1 76 ? 11.141 0.611 12.438 1 98.56 76 LEU B CA 1
ATOM 1619 C C . LEU B 1 76 ? 10.43 -0.012 13.633 1 98.56 76 LEU B C 1
ATOM 1621 O O . LEU B 1 76 ? 11.078 -0.366 14.625 1 98.56 76 LEU B O 1
ATOM 1625 N N . ALA B 1 77 ? 9.109 -0.1 13.578 1 98 77 ALA B N 1
ATOM 1626 C CA . ALA B 1 77 ? 8.281 -0.743 14.594 1 98 77 ALA B CA 1
ATOM 1627 C C . ALA B 1 77 ? 7.07 -1.419 13.969 1 98 77 ALA B C 1
ATOM 1629 O O . ALA B 1 77 ? 6.598 -1 12.906 1 98 77 ALA B O 1
ATOM 1630 N N . ASN B 1 78 ? 6.59 -2.49 14.562 1 98.06 78 ASN B N 1
ATOM 1631 C CA . ASN B 1 78 ? 5.34 -3.156 14.203 1 98.06 78 ASN B CA 1
ATOM 1632 C C . ASN B 1 78 ? 5.32 -3.555 12.727 1 98.06 78 ASN B C 1
ATOM 1634 O O . ASN B 1 78 ? 4.355 -3.27 12.016 1 98.06 78 ASN B O 1
ATOM 1638 N N . THR B 1 79 ? 6.473 -4.086 12.258 1 98.88 79 THR B N 1
ATOM 1639 C CA . THR B 1 79 ? 6.594 -4.477 10.859 1 98.88 79 THR B CA 1
ATOM 1640 C C . THR B 1 79 ? 5.848 -5.781 10.594 1 98.88 79 THR B C 1
ATOM 1642 O O . THR B 1 79 ? 6.02 -6.762 11.32 1 98.88 79 THR B O 1
ATOM 1645 N N . VAL B 1 80 ? 4.93 -5.777 9.641 1 98.94 80 VAL B N 1
ATOM 1646 C CA . VAL B 1 80 ? 4.211 -6.965 9.195 1 98.94 80 VAL B CA 1
ATOM 1647 C C . VAL B 1 80 ? 4.578 -7.277 7.742 1 98.94 80 VAL B C 1
ATOM 1649 O O . VAL B 1 80 ? 4.227 -6.523 6.832 1 98.94 80 VAL B O 1
ATOM 1652 N N . ILE B 1 81 ? 5.328 -8.359 7.555 1 98.94 81 ILE B N 1
ATOM 1653 C CA . ILE B 1 81 ? 5.637 -8.859 6.219 1 98.94 81 ILE B CA 1
ATOM 1654 C C . ILE B 1 81 ? 4.855 -10.141 5.953 1 98.94 81 ILE B C 1
ATOM 1656 O O . ILE B 1 81 ? 4.938 -11.094 6.734 1 98.94 81 ILE B O 1
ATOM 1660 N N . THR B 1 82 ? 4.039 -10.156 4.953 1 98.94 82 THR B N 1
ATOM 1661 C CA . THR B 1 82 ? 3.232 -11.312 4.582 1 98.94 82 THR B CA 1
ATOM 1662 C C . THR B 1 82 ? 3.479 -11.695 3.125 1 98.94 82 THR B C 1
ATOM 1664 O O . THR B 1 82 ? 3.496 -10.836 2.244 1 98.94 82 THR B O 1
ATOM 1667 N N . THR B 1 83 ? 3.734 -12.969 2.873 1 98.94 83 THR B N 1
ATOM 1668 C CA . THR B 1 83 ? 3.889 -13.453 1.506 1 98.94 83 THR B CA 1
ATOM 1669 C C . THR B 1 83 ? 2.66 -14.258 1.076 1 98.94 83 THR B C 1
ATOM 1671 O O . THR B 1 83 ? 2.039 -14.938 1.895 1 98.94 83 THR B O 1
ATOM 1674 N N . TYR B 1 84 ? 2.283 -14.133 -0.113 1 98.81 84 TYR B N 1
ATOM 1675 C CA . TYR B 1 84 ? 1.171 -14.82 -0.759 1 98.81 84 TYR B CA 1
ATOM 1676 C C . TYR B 1 84 ? 1.658 -15.672 -1.926 1 98.81 84 TYR B C 1
ATOM 1678 O O . TYR B 1 84 ? 1.902 -15.156 -3.02 1 98.81 84 TYR B O 1
ATOM 1686 N N . GLY B 1 85 ? 1.719 -17 -1.702 1 97.69 85 GLY B N 1
ATOM 1687 C CA . GLY B 1 85 ? 2.379 -17.859 -2.682 1 97.69 85 GLY B CA 1
ATOM 1688 C C . GLY B 1 85 ? 3.865 -17.578 -2.805 1 97.69 85 GLY B C 1
ATOM 1689 O O . GLY B 1 85 ? 4.551 -17.391 -1.799 1 97.69 85 GLY B O 1
ATOM 1690 N N . ARG B 1 86 ? 4.344 -17.562 -4.07 1 97.25 86 ARG B N 1
ATOM 1691 C CA . ARG B 1 86 ? 5.789 -17.5 -4.262 1 97.25 86 ARG B CA 1
ATOM 1692 C C . ARG B 1 86 ? 6.207 -16.125 -4.77 1 97.25 86 ARG B C 1
ATOM 1694 O O . ARG B 1 86 ? 7.391 -15.781 -4.762 1 97.25 86 ARG B O 1
ATOM 1701 N N . ASP B 1 87 ? 5.152 -15.312 -5.16 1 97.88 87 ASP B N 1
ATOM 1702 C CA . ASP B 1 87 ? 5.586 -14.234 -6.047 1 97.88 87 ASP B CA 1
ATOM 1703 C C . ASP B 1 87 ? 4.996 -12.898 -5.613 1 97.88 87 ASP B C 1
ATOM 1705 O O . ASP B 1 87 ? 5.094 -11.906 -6.34 1 97.88 87 ASP B O 1
ATOM 1709 N N . THR B 1 88 ? 4.312 -12.867 -4.48 1 98.75 88 THR B N 1
ATOM 1710 C CA . THR B 1 88 ? 3.701 -11.625 -4.012 1 98.75 88 THR B CA 1
ATOM 1711 C C . THR B 1 88 ? 3.922 -11.445 -2.514 1 98.75 88 THR B C 1
ATOM 1713 O O . THR B 1 88 ? 3.824 -12.406 -1.748 1 98.75 88 THR B O 1
ATOM 1716 N N . ALA B 1 89 ? 4.191 -10.227 -2.131 1 98.94 89 ALA B N 1
ATOM 1717 C CA . ALA B 1 89 ? 4.312 -9.938 -0.705 1 98.94 89 ALA B CA 1
ATOM 1718 C C . ALA B 1 89 ? 3.916 -8.492 -0.404 1 98.94 89 ALA B C 1
ATOM 1720 O O . ALA B 1 89 ? 3.939 -7.641 -1.293 1 98.94 89 ALA B O 1
ATOM 1721 N N . THR B 1 90 ? 3.494 -8.266 0.783 1 99 90 THR B N 1
ATOM 1722 C CA . THR B 1 90 ? 3.346 -6.926 1.333 1 99 90 THR B CA 1
ATOM 1723 C C . THR B 1 90 ? 4.277 -6.723 2.523 1 99 90 THR B C 1
ATOM 1725 O O . THR B 1 90 ? 4.543 -7.66 3.279 1 99 90 THR B O 1
ATOM 1728 N N . ALA B 1 91 ? 4.832 -5.578 2.672 1 99 91 ALA B N 1
ATOM 1729 C CA . ALA B 1 91 ? 5.59 -5.129 3.838 1 99 91 ALA B CA 1
ATOM 1730 C C . ALA B 1 91 ? 5.02 -3.828 4.395 1 99 91 ALA B C 1
ATOM 1732 O O . ALA B 1 91 ? 5.062 -2.791 3.729 1 99 91 ALA B O 1
ATOM 1733 N N . MET B 1 92 ? 4.418 -3.877 5.543 1 98.94 92 MET B N 1
ATOM 1734 C CA . MET B 1 92 ? 3.816 -2.756 6.258 1 98.94 92 MET B CA 1
ATOM 1735 C C . MET B 1 92 ? 4.602 -2.436 7.527 1 98.94 92 MET B C 1
ATOM 1737 O O . MET B 1 92 ? 4.852 -3.32 8.344 1 98.94 92 MET B O 1
ATOM 1741 N N . THR B 1 93 ? 5.023 -1.188 7.652 1 98.94 93 THR B N 1
ATOM 1742 C CA . THR B 1 93 ? 5.805 -0.902 8.852 1 98.94 93 THR B CA 1
ATOM 1743 C C . THR B 1 93 ? 5.578 0.533 9.32 1 98.94 93 THR B C 1
ATOM 1745 O O . THR B 1 93 ? 5.32 1.422 8.5 1 98.94 93 THR B O 1
ATOM 1748 N N . GLU B 1 94 ? 5.602 0.696 10.57 1 98.56 94 GLU B N 1
ATOM 1749 C CA . GLU B 1 94 ? 5.734 2.025 11.156 1 98.56 94 GLU B CA 1
ATOM 1750 C C . GLU B 1 94 ? 7.199 2.434 11.273 1 98.56 94 GLU B C 1
ATOM 1752 O O . GLU B 1 94 ? 8.086 1.577 11.336 1 98.56 94 GLU B O 1
ATOM 1757 N N . PHE B 1 95 ? 7.426 3.695 11.258 1 98.38 95 PHE B N 1
ATOM 1758 C CA . PHE B 1 95 ? 8.781 4.16 11.516 1 98.38 95 PHE B CA 1
ATOM 1759 C C . PHE B 1 95 ? 8.766 5.434 12.359 1 98.38 95 PHE B C 1
ATOM 1761 O O . PHE B 1 95 ? 7.785 6.18 12.344 1 98.38 95 PHE B O 1
ATOM 1768 N N . HIS B 1 96 ? 9.859 5.602 13.086 1 97.69 96 HIS B N 1
ATOM 1769 C CA . HIS B 1 96 ? 10.062 6.738 13.977 1 97.69 96 HIS B CA 1
ATOM 1770 C C . HIS B 1 96 ? 11.398 7.422 13.719 1 97.69 96 HIS B C 1
ATOM 1772 O O . HIS B 1 96 ? 12.406 6.75 13.484 1 97.69 96 HIS B O 1
ATOM 1778 N N . ARG B 1 97 ? 11.32 8.703 13.688 1 95.94 97 ARG B N 1
ATOM 1779 C CA . ARG B 1 97 ? 12.531 9.5 13.531 1 95.94 97 ARG B CA 1
ATOM 1780 C C . ARG B 1 97 ? 12.867 10.242 14.828 1 95.94 97 ARG B C 1
ATOM 1782 O O . ARG B 1 97 ? 11.977 10.711 15.531 1 95.94 97 ARG B O 1
ATOM 1789 N N . ASP B 1 98 ? 14.148 10.297 15.086 1 93.44 98 ASP B N 1
ATOM 1790 C CA . ASP B 1 98 ? 14.57 10.992 16.297 1 93.44 98 ASP B CA 1
ATOM 1791 C C . ASP B 1 98 ? 14.125 12.453 16.266 1 93.44 98 ASP B C 1
ATOM 1793 O O . ASP B 1 98 ? 14.211 13.117 15.234 1 93.44 98 ASP B O 1
ATOM 1797 N N . GLY B 1 99 ? 13.617 12.875 17.422 1 92.69 99 GLY B N 1
ATOM 1798 C CA . GLY B 1 99 ? 13.258 14.281 17.547 1 92.69 99 GLY B CA 1
ATOM 1799 C C . GLY B 1 99 ? 11.844 14.578 17.094 1 92.69 99 GLY B C 1
ATOM 1800 O O . GLY B 1 99 ? 11.398 15.727 17.125 1 92.69 99 GLY B O 1
ATOM 1801 N N . SER B 1 100 ? 11.156 13.633 16.547 1 93.5 100 SER B N 1
ATOM 1802 C CA . SER B 1 100 ? 9.773 13.82 16.125 1 93.5 100 SER B CA 1
ATOM 1803 C C . SER B 1 100 ? 8.836 12.891 16.875 1 93.5 100 SER B C 1
ATOM 1805 O O . SER B 1 100 ? 9.086 11.688 16.984 1 93.5 100 SER B O 1
ATOM 1807 N N . PRO B 1 101 ? 7.742 13.391 17.438 1 95.19 101 PRO B N 1
ATOM 1808 C CA . PRO B 1 101 ? 6.75 12.516 18.062 1 95.19 101 PRO B CA 1
ATOM 1809 C C . PRO B 1 101 ? 5.836 11.836 17.047 1 95.19 101 PRO B C 1
ATOM 1811 O O . PRO B 1 101 ? 5.039 10.969 17.422 1 95.19 101 PRO B O 1
ATOM 1814 N N . ARG B 1 102 ? 5.938 12.258 15.805 1 96.75 102 ARG B N 1
ATOM 1815 C CA . ARG B 1 102 ? 5.035 11.75 14.773 1 96.75 102 ARG B CA 1
ATOM 1816 C C . ARG B 1 102 ? 5.398 10.32 14.391 1 96.75 102 ARG B C 1
ATOM 1818 O O . ARG B 1 102 ? 6.531 9.883 14.594 1 96.75 102 ARG B O 1
ATOM 1825 N N . VAL B 1 103 ? 4.402 9.594 13.938 1 97.88 103 VAL B N 1
ATOM 1826 C CA . VAL B 1 103 ? 4.57 8.203 13.531 1 97.88 103 VAL B CA 1
ATOM 1827 C C . VAL B 1 103 ? 4.52 8.109 12.008 1 97.88 103 VAL B C 1
ATOM 1829 O O . VAL B 1 103 ? 3.527 8.5 11.383 1 97.88 103 VAL B O 1
ATOM 1832 N N . GLY B 1 104 ? 5.668 7.648 11.43 1 98.12 104 GLY B N 1
ATOM 1833 C CA . GLY B 1 104 ? 5.668 7.348 10.008 1 98.12 104 GLY B CA 1
ATOM 1834 C C . GLY B 1 104 ? 5.133 5.965 9.688 1 98.12 104 GLY B C 1
ATOM 1835 O O . GLY B 1 104 ? 5.277 5.039 10.484 1 98.12 104 GLY B O 1
ATOM 1836 N N . ARG B 1 105 ? 4.484 5.785 8.617 1 98.75 105 ARG B N 1
ATOM 1837 C CA . ARG B 1 105 ? 4.047 4.496 8.086 1 98.75 105 ARG B CA 1
ATOM 1838 C C . ARG B 1 105 ? 4.535 4.301 6.656 1 98.75 105 ARG B C 1
ATOM 1840 O O . ARG B 1 105 ? 4.527 5.238 5.855 1 98.75 105 ARG B O 1
ATOM 1847 N N . GLN B 1 106 ? 4.969 3.133 6.367 1 98.94 106 GLN B N 1
ATOM 1848 C CA . GLN B 1 106 ? 5.367 2.736 5.02 1 98.94 106 GLN B CA 1
ATOM 1849 C C . GLN B 1 106 ? 4.699 1.424 4.613 1 98.94 106 GLN B C 1
ATOM 1851 O O . GLN B 1 106 ? 4.734 0.448 5.363 1 98.94 106 GLN B O 1
ATOM 1856 N N . SER B 1 107 ? 4.035 1.462 3.494 1 98.94 107 SER B N 1
ATOM 1857 C CA . SER B 1 107 ? 3.479 0.262 2.877 1 98.94 107 SER B CA 1
ATOM 1858 C C . SER B 1 107 ? 4.148 -0.031 1.538 1 98.94 107 SER B C 1
ATOM 1860 O O . SER B 1 107 ? 4.363 0.878 0.733 1 98.94 107 SER B O 1
ATOM 1862 N N . GLN B 1 108 ? 4.5 -1.259 1.339 1 99 108 GLN B N 1
ATOM 1863 C CA . GLN B 1 108 ? 5.07 -1.689 0.067 1 99 108 GLN B CA 1
ATOM 1864 C C . GLN B 1 108 ? 4.414 -2.977 -0.424 1 99 108 GLN B C 1
ATOM 1866 O O . GLN B 1 108 ? 4.117 -3.871 0.372 1 99 108 GLN B O 1
ATOM 1871 N N . THR B 1 109 ? 4.117 -3.055 -1.71 1 99 109 THR B N 1
ATOM 1872 C CA . THR B 1 109 ? 3.795 -4.301 -2.395 1 99 109 THR B CA 1
ATOM 1873 C C . THR B 1 109 ? 4.977 -4.781 -3.232 1 99 109 THR B C 1
ATOM 1875 O O . THR B 1 109 ? 5.52 -4.023 -4.039 1 99 109 THR B O 1
ATOM 1878 N N . TRP B 1 110 ? 5.387 -6.016 -2.988 1 98.94 110 TRP B N 1
ATOM 1879 C CA . TRP B 1 110 ? 6.496 -6.645 -3.693 1 98.94 110 TRP B CA 1
ATOM 1880 C C . TRP B 1 110 ? 6 -7.73 -4.641 1 98.94 110 TRP B C 1
ATOM 1882 O O . TRP B 1 110 ? 5.121 -8.516 -4.285 1 98.94 110 TRP B O 1
ATOM 1892 N N . VAL B 1 111 ? 6.508 -7.73 -5.824 1 98.88 111 VAL B N 1
ATOM 1893 C CA . VAL B 1 111 ? 6.242 -8.773 -6.805 1 98.88 111 VAL B CA 1
ATOM 1894 C C . VAL B 1 111 ? 7.559 -9.367 -7.305 1 98.88 111 VAL B C 1
ATOM 1896 O O . VAL B 1 111 ? 8.523 -8.633 -7.539 1 98.88 111 VAL B O 1
ATOM 1899 N N . ARG B 1 112 ? 7.578 -10.633 -7.379 1 98.5 112 ARG B N 1
ATOM 1900 C CA . ARG B 1 112 ? 8.75 -11.328 -7.902 1 98.5 112 ARG B CA 1
ATOM 1901 C C . ARG B 1 112 ? 8.742 -11.336 -9.43 1 98.5 112 ARG B C 1
ATOM 1903 O O . ARG B 1 112 ? 7.805 -11.844 -10.047 1 98.5 112 ARG B O 1
ATOM 1910 N N . PHE B 1 113 ? 9.719 -10.711 -10.023 1 98.31 113 PHE B N 1
ATOM 1911 C CA . PHE B 1 113 ? 9.992 -10.766 -11.453 1 98.31 113 PHE B CA 1
ATOM 1912 C C . PHE B 1 113 ? 11.195 -11.664 -11.742 1 98.31 113 PHE B C 1
ATOM 1914 O O . PHE B 1 113 ? 11.828 -12.18 -10.82 1 98.31 113 PHE B O 1
ATOM 1921 N N . ALA B 1 114 ? 11.445 -11.891 -13 1 97.06 114 ALA B N 1
ATOM 1922 C CA . ALA B 1 114 ? 12.609 -12.688 -13.383 1 97.06 114 ALA B CA 1
ATOM 1923 C C . ALA B 1 114 ? 13.891 -12.109 -12.789 1 97.06 114 ALA B C 1
ATOM 1925 O O . ALA B 1 114 ? 14.797 -12.852 -12.406 1 97.06 114 ALA B O 1
ATOM 1926 N N . ALA B 1 115 ? 13.977 -10.797 -12.617 1 96.56 115 ALA B N 1
ATOM 1927 C CA . ALA B 1 115 ? 15.164 -10.102 -12.125 1 96.56 115 ALA B CA 1
ATOM 1928 C C . ALA B 1 115 ? 15.18 -10.062 -10.602 1 96.56 115 ALA B C 1
ATOM 1930 O O . ALA B 1 115 ? 16.156 -9.602 -9.992 1 96.56 115 ALA B O 1
ATOM 1931 N N . GLY B 1 116 ? 14.117 -10.602 -9.992 1 97.75 116 GLY B N 1
ATOM 1932 C CA . GLY B 1 116 ? 14.039 -10.617 -8.539 1 97.75 116 GLY B CA 1
ATOM 1933 C C . GLY B 1 116 ? 12.859 -9.82 -7.996 1 97.75 116 GLY B C 1
ATOM 1934 O O . GLY B 1 116 ? 12 -9.383 -8.758 1 97.75 116 GLY B O 1
ATOM 1935 N N . TRP B 1 117 ? 12.82 -9.688 -6.703 1 98.69 117 TRP B N 1
ATOM 1936 C CA . TRP B 1 117 ? 11.75 -8.969 -6.02 1 98.69 117 TRP B CA 1
ATOM 1937 C C . TRP B 1 117 ? 11.836 -7.469 -6.301 1 98.69 117 TRP B C 1
ATOM 1939 O O . TRP B 1 117 ? 12.914 -6.875 -6.207 1 98.69 117 TRP B O 1
ATOM 1949 N N . ARG B 1 118 ? 10.695 -6.844 -6.652 1 98.88 118 ARG B N 1
ATOM 1950 C CA . ARG B 1 118 ? 10.609 -5.41 -6.891 1 98.88 118 ARG B CA 1
ATOM 1951 C C . ARG B 1 118 ? 9.406 -4.805 -6.176 1 98.88 118 ARG B C 1
ATOM 1953 O O . ARG B 1 118 ? 8.336 -5.418 -6.121 1 98.88 118 ARG B O 1
ATOM 1960 N N . VAL B 1 119 ? 9.586 -3.627 -5.648 1 98.94 119 VAL B N 1
ATOM 1961 C CA . VAL B 1 119 ? 8.445 -2.842 -5.188 1 98.94 119 VAL B CA 1
ATOM 1962 C C . VAL B 1 119 ? 7.652 -2.326 -6.387 1 98.94 119 VAL B C 1
ATOM 1964 O O . VAL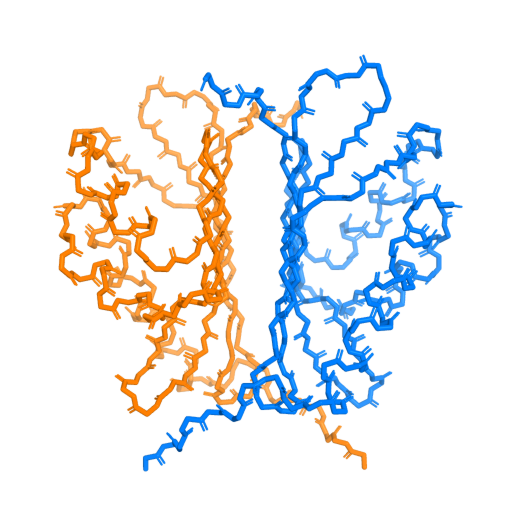 B 1 119 ? 8.203 -1.627 -7.246 1 98.94 119 VAL B O 1
ATOM 1967 N N . VAL B 1 120 ? 6.363 -2.662 -6.414 1 98.94 120 VAL B N 1
ATOM 1968 C CA . VAL B 1 120 ? 5.547 -2.217 -7.539 1 98.94 120 VAL B CA 1
ATOM 1969 C C . VAL B 1 120 ? 4.637 -1.075 -7.098 1 98.94 120 VAL B C 1
ATOM 1971 O O . VAL B 1 120 ? 4.09 -0.348 -7.934 1 98.94 120 VAL B O 1
ATOM 1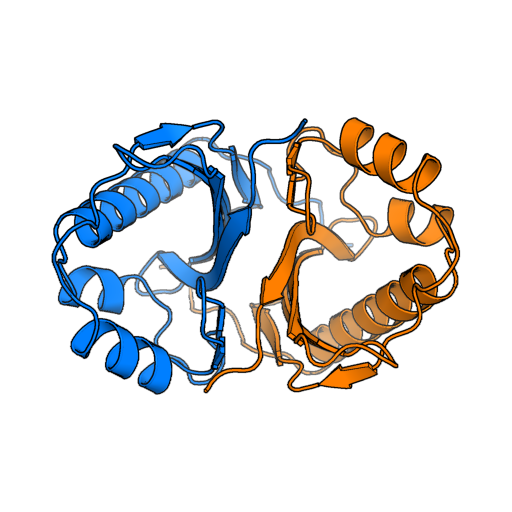974 N N . ALA B 1 121 ? 4.438 -0.916 -5.84 1 98.94 121 ALA B N 1
ATOM 1975 C CA . ALA B 1 121 ? 3.654 0.156 -5.234 1 98.94 121 ALA B CA 1
ATOM 1976 C C . ALA B 1 121 ? 4.141 0.459 -3.82 1 98.94 121 ALA B C 1
ATOM 1978 O O . ALA B 1 121 ? 4.465 -0.455 -3.059 1 98.94 121 ALA B O 1
ATOM 1979 N N . ALA B 1 122 ? 4.164 1.67 -3.463 1 98.94 122 ALA B N 1
ATOM 1980 C CA . ALA B 1 122 ? 4.559 2.088 -2.121 1 98.94 122 ALA B CA 1
ATOM 1981 C C . ALA B 1 122 ? 3.75 3.297 -1.662 1 98.94 122 ALA B C 1
ATOM 1983 O O . ALA B 1 122 ? 3.24 4.059 -2.486 1 98.94 122 ALA B O 1
ATOM 1984 N N . HIS B 1 123 ? 3.561 3.475 -0.407 1 98.94 123 HIS B N 1
ATOM 1985 C CA . HIS B 1 123 ? 2.826 4.551 0.242 1 98.94 123 HIS B CA 1
ATOM 1986 C C . HIS B 1 123 ? 3.449 4.914 1.586 1 98.94 123 HIS B C 1
ATOM 1988 O O . HIS B 1 123 ? 3.596 4.055 2.459 1 98.94 123 HIS B O 1
ATOM 1994 N N . VAL B 1 124 ? 3.91 6.105 1.705 1 98.75 124 VAL B N 1
ATOM 1995 C CA . VAL B 1 124 ? 4.492 6.617 2.943 1 98.75 124 VAL B CA 1
ATOM 1996 C C . VAL B 1 124 ? 3.648 7.773 3.469 1 98.75 124 VAL B C 1
ATOM 1998 O O . VAL B 1 124 ? 3.191 8.617 2.697 1 98.75 124 VAL B O 1
ATOM 2001 N N . SER B 1 125 ? 3.385 7.809 4.727 1 98.62 125 SER B N 1
ATOM 2002 C CA . SER B 1 125 ? 2.678 8.906 5.371 1 98.62 125 SER B CA 1
ATOM 2003 C C . SER B 1 125 ? 3.16 9.117 6.805 1 98.62 125 SER B C 1
ATOM 2005 O O . SER B 1 125 ? 3.916 8.297 7.332 1 98.62 125 SER B O 1
ATOM 2007 N N . VAL B 1 126 ? 2.812 10.234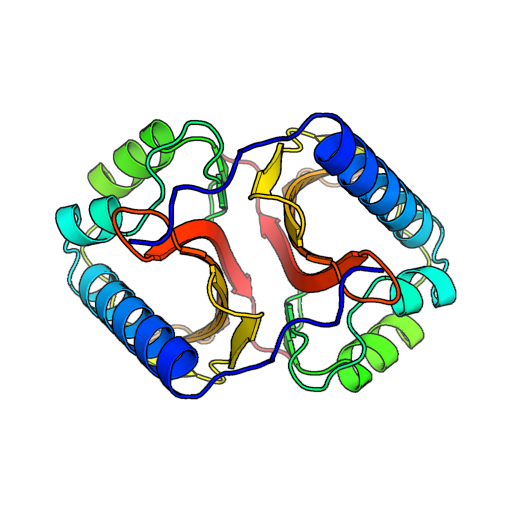 7.344 1 97.81 126 VAL B N 1
ATOM 2008 C CA . VAL B 1 126 ? 3.125 10.57 8.727 1 97.81 126 VAL B CA 1
ATOM 2009 C C . VAL B 1 126 ? 1.866 11.062 9.438 1 97.81 126 VAL B C 1
ATOM 2011 O O . VAL B 1 126 ? 1.105 11.859 8.883 1 97.81 126 VAL B O 1
ATOM 2014 N N . ILE B 1 127 ? 1.656 10.539 10.625 1 97.69 127 ILE B N 1
ATOM 2015 C CA . ILE B 1 127 ? 0.502 10.977 11.406 1 97.69 127 ILE B CA 1
ATOM 2016 C C . ILE B 1 127 ? 0.95 11.391 12.805 1 97.69 127 ILE B C 1
ATOM 2018 O O . ILE B 1 127 ? 2.061 11.062 13.227 1 97.69 127 ILE B O 1
ATOM 2022 N N . ASP B 1 128 ? 0.063 12.141 13.445 1 95.94 128 ASP B N 1
ATOM 2023 C CA . ASP B 1 128 ? 0.266 12.367 14.875 1 95.94 128 ASP B CA 1
ATOM 2024 C C . ASP B 1 128 ? 0.098 11.078 15.672 1 95.94 128 ASP B C 1
ATOM 2026 O O . ASP B 1 128 ? -0.614 10.164 15.242 1 95.94 128 ASP B O 1
ATOM 2030 N N . PRO B 1 129 ? 0.802 10.984 16.75 1 89.94 129 PRO B N 1
ATOM 2031 C CA . PRO B 1 129 ? 0.582 9.781 17.562 1 89.94 129 PRO B CA 1
ATOM 2032 C C . PRO B 1 129 ? -0.884 9.586 17.938 1 89.94 129 PRO B C 1
ATOM 2034 O O . PRO B 1 129 ? -1.587 10.555 18.219 1 89.94 129 PRO B O 1
ATOM 2037 N N . PRO B 1 130 ? -1.294 8.367 17.703 1 76.19 130 PRO B N 1
ATOM 2038 C CA . PRO B 1 130 ? -2.684 8.141 18.109 1 76.19 130 PRO B CA 1
ATOM 2039 C C . PRO B 1 130 ? -2.941 8.547 19.562 1 76.19 130 PRO B C 1
ATOM 2041 O O . PRO B 1 130 ? -2.039 8.469 20.391 1 76.19 130 PRO B O 1
ATOM 2044 N N . ALA B 1 131 ? -4.031 9.344 19.719 1 64.12 131 ALA B N 1
ATOM 2045 C CA . ALA B 1 131 ? -4.391 9.789 21.062 1 64.12 131 ALA B CA 1
ATOM 2046 C C . ALA B 1 131 ? -4.461 8.609 22.016 1 64.12 131 ALA B C 1
ATOM 2048 O O . ALA B 1 131 ? -4.824 7.496 21.625 1 64.12 131 ALA B O 1
#

Organism: Piscinibacter sakaiensis (NCBI:txid1547922)

Foldseek 3Di:
DDDFFDKPPPVLVVQVVVLVVVCLVCQLQLVLVSVLVQADQFQQAWEAEAPDTAGGSVSVSVCSVVDDNPQRDKDKDPWDWMDGHRFKIKIWIWIDGPPDQKIKIKIFIWGQDPSGIHTRYMYIHIDHPDD/DDDFFDKPPPVLVVQVVVLVVVCLVCQLQLVLVSVLVQADQFQQAWEAEAPDTAGGSVSVSVCSVVDDNPQRDKDKDPWDWMDGHRFKIKIWIWIDGPPDQKIKIKIFIWGQDPSGIHTRYMYIHIDHPDD

Sequence (262 aa):
MTPDPEINRPEVLAEVQAVFARYEDALVHNRIEVLDELFWPSPATVRYGTAENLVGIDAIRAFRAARPSAGLARRLANTVITTYGRDTATAMTEFHRDGSPRVGRQSQTWVRFAAGWRVVAAHVSVIDPPAMTPDPEINRPEVLAEVQAVFARYEDALVHNRIEVLDELFWPSPATVRYGTAENLVGIDAIRAFRAARPSAGLARRLANTVITTYGRDTATAMTEFHRDGSPRVGRQSQTWVRFAAGWRVVAAHVSVIDPPA

Secondary structure (DSSP, 8-state):
--PPPPBT-HHHHHHHHHHHHHHHHHHHTT-HHHHHHHB--STT-EEE-SS-EEESHHHHHHHHHHS-SSS---EEEEEEEEEETTTEEEEEEEEE-TT---EEEEEEEEEEETTEEEEEEEEEEEEPPP-/--PPPPBT-HHHHHHHHHHHHHHHHHHHTT-HHHHHHHB--STT-EEE-SS-EEESHHHHHHHHHHS-SSS---EEEEEEEEEETTTEEEEEEEEE-TT---EEEEEEEEEEETTEEEEEEEEEEEEPPP-